Protein AF-A0A151BAK9-F1 (afdb_monomer_lite)

Foldseek 3Di:
DWDKAKWAKPPQDDPVLQVVLQVQLCPDPFWPHKGGFSLRSMIMTTGDCVRDDPVRSQCSSVVSVMHIGRPPVPCLVVLVVLLVLLVVLLVVLVCCVPPNDDVPNLVVLLVSLVCLCCVLLVVLVVVLVVCVVVVHDDPSVVLNVVLVVLSVVSVVCSVVVVPDDHDSSVSSVSSSVVSVVVSVVVVVSVVVSVVVVVVVVPDDFKDKQWDDPAQKEKEWEDAPPAPQSVVQVVLLVVLCVVNVNVPRYDYHYDYDPFADGWIAINNRTQADFDQDPPGHFTWGDDPPDTGSYHDSVSSNVSVRVNIDIDMDGD

Structure (mmCIF, N/CA/C/O backbone):
data_AF-A0A151BAK9-F1
#
_entry.id   AF-A0A151BAK9-F1
#
loop_
_atom_site.group_PDB
_atom_site.id
_atom_site.type_symbol
_atom_site.label_atom_id
_atom_site.label_alt_id
_atom_site.label_comp_id
_atom_site.label_asym_id
_atom_site.label_entity_id
_atom_site.label_seq_id
_atom_site.pdbx_PDB_ins_code
_atom_site.Cartn_x
_atom_site.Cartn_y
_atom_site.Cartn_z
_atom_site.occupancy
_atom_site.B_iso_or_equiv
_atom_site.auth_seq_id
_atom_site.auth_comp_id
_atom_site.auth_asym_id
_atom_site.auth_atom_id
_atom_site.pdbx_PDB_model_num
ATOM 1 N N . MET A 1 1 ? -22.749 -19.703 -3.436 1.00 56.66 1 MET A N 1
ATOM 2 C CA . MET A 1 1 ? -21.270 -19.552 -3.463 1.00 56.66 1 MET A CA 1
ATOM 3 C C . MET A 1 1 ? -20.990 -18.064 -3.509 1.00 56.66 1 MET A C 1
ATOM 5 O O . MET A 1 1 ? -21.278 -17.455 -4.529 1.00 56.66 1 MET A O 1
ATOM 9 N N . GLY A 1 2 ? -20.511 -17.470 -2.414 1.00 77.62 2 GLY A N 1
ATOM 10 C CA . GLY A 1 2 ? -20.230 -16.033 -2.383 1.00 77.62 2 GLY A CA 1
ATOM 11 C C . GLY A 1 2 ? -19.017 -15.682 -3.247 1.00 77.62 2 GLY A C 1
ATOM 12 O O . GLY A 1 2 ? -17.979 -16.339 -3.145 1.00 77.62 2 GLY A O 1
ATOM 13 N N . LYS A 1 3 ? -19.138 -14.657 -4.094 1.00 78.75 3 LYS A N 1
ATOM 14 C CA . LYS A 1 3 ? -18.007 -14.021 -4.778 1.00 78.75 3 LYS A CA 1
ATOM 15 C C . LYS A 1 3 ? -17.503 -12.847 -3.949 1.00 78.75 3 LYS A C 1
ATOM 17 O O . LYS A 1 3 ? -18.232 -12.248 -3.166 1.00 78.75 3 LYS A O 1
ATOM 22 N N . ARG A 1 4 ? -16.221 -12.540 -4.116 1.00 84.12 4 ARG A N 1
ATOM 23 C CA . ARG A 1 4 ? -15.537 -11.451 -3.424 1.00 84.12 4 ARG A CA 1
ATOM 24 C C . ARG A 1 4 ? -15.195 -10.365 -4.429 1.00 84.12 4 ARG A C 1
ATOM 26 O O . ARG A 1 4 ? -14.525 -10.643 -5.421 1.00 84.12 4 ARG A O 1
ATOM 33 N N . TRP A 1 5 ? -15.621 -9.145 -4.147 1.00 84.12 5 TRP A N 1
ATOM 34 C CA . TRP A 1 5 ? -15.261 -7.954 -4.900 1.00 84.12 5 TRP A CA 1
ATOM 35 C C . TRP A 1 5 ? -14.447 -7.029 -4.004 1.00 84.12 5 TRP A C 1
ATOM 37 O O . TRP A 1 5 ? -14.811 -6.783 -2.857 1.00 84.12 5 TRP A O 1
ATOM 47 N N . SER A 1 6 ? -13.305 -6.569 -4.506 1.00 83.44 6 SER A N 1
ATOM 48 C CA . SER A 1 6 ? -12.455 -5.610 -3.806 1.00 83.44 6 SER A CA 1
ATOM 49 C C . SER A 1 6 ? -12.233 -4.403 -4.690 1.00 83.44 6 SER A C 1
ATOM 51 O O . SER A 1 6 ? -11.912 -4.578 -5.865 1.00 83.44 6 SER A O 1
ATOM 53 N N . PHE A 1 7 ? -12.336 -3.220 -4.110 1.00 84.62 7 PHE A N 1
ATOM 54 C CA . PHE A 1 7 ? -12.279 -1.958 -4.831 1.00 84.62 7 PHE A CA 1
ATOM 55 C C . PHE A 1 7 ? -11.588 -0.892 -3.986 1.00 84.62 7 PHE A C 1
ATOM 57 O O . PHE A 1 7 ? -11.526 -1.004 -2.762 1.00 84.62 7 PHE A O 1
ATOM 64 N N . GLU A 1 8 ? -11.045 0.122 -4.642 1.00 84.19 8 GLU A N 1
ATOM 65 C CA . GLU A 1 8 ? -10.533 1.329 -4.004 1.00 84.19 8 GLU A CA 1
ATOM 66 C C . GLU A 1 8 ? -11.594 2.428 -4.069 1.00 84.19 8 GLU A C 1
ATOM 68 O O . GLU A 1 8 ? -12.484 2.408 -4.920 1.00 84.19 8 GLU A O 1
ATOM 73 N N . ILE A 1 9 ? -11.545 3.359 -3.122 1.00 84.69 9 ILE A N 1
ATOM 74 C CA . ILE A 1 9 ? -12.546 4.413 -2.967 1.00 84.69 9 ILE A CA 1
ATOM 75 C C . ILE A 1 9 ? -11.825 5.756 -2.847 1.00 84.69 9 ILE A C 1
ATOM 77 O O . ILE A 1 9 ? -11.056 5.985 -1.910 1.00 84.69 9 ILE A O 1
ATOM 81 N N . GLU A 1 10 ? -12.114 6.666 -3.769 1.00 80.50 10 GLU A N 1
ATOM 82 C CA . GLU A 1 10 ? -11.685 8.061 -3.715 1.00 80.50 10 GLU A CA 1
ATOM 83 C C . GLU A 1 10 ? -12.752 8.942 -3.043 1.00 80.50 10 GLU A C 1
ATOM 85 O O . GLU A 1 10 ? -13.954 8.687 -3.137 1.00 80.50 10 GLU A O 1
ATOM 90 N N . GLY A 1 11 ? -12.307 10.005 -2.362 1.00 72.94 11 GLY A N 1
ATOM 91 C CA . GLY A 1 11 ? -13.189 10.971 -1.687 1.00 72.94 11 GLY A CA 1
ATOM 92 C C . GLY A 1 11 ? -13.533 10.641 -0.228 1.00 72.94 11 GLY A C 1
ATOM 93 O O . GLY A 1 11 ? -14.310 11.358 0.397 1.00 72.94 11 GLY A O 1
ATOM 94 N N . MET A 1 12 ? -12.958 9.586 0.360 1.00 78.88 12 MET A N 1
ATOM 95 C CA . MET A 1 12 ? -13.066 9.360 1.807 1.00 78.88 12 MET A CA 1
ATOM 96 C C . MET A 1 12 ? -12.117 10.281 2.584 1.00 78.88 12 MET A C 1
ATOM 98 O O . MET A 1 12 ? -10.900 10.214 2.412 1.00 78.88 12 MET A O 1
ATOM 102 N N . HIS A 1 13 ? -12.675 11.084 3.495 1.00 71.69 13 HIS A N 1
ATOM 103 C CA . HIS A 1 13 ? -11.926 12.038 4.328 1.00 71.69 13 HIS A CA 1
ATOM 104 C C . HIS A 1 13 ? -11.953 11.722 5.832 1.00 71.69 13 HIS A C 1
ATOM 106 O O . HIS A 1 13 ? -11.228 12.348 6.598 1.00 71.69 13 HIS A O 1
ATOM 112 N N . CYS A 1 14 ? -12.766 10.756 6.271 1.00 71.12 14 CYS A N 1
ATOM 113 C CA . CYS A 1 14 ? -12.943 10.431 7.687 1.00 71.12 14 CYS A CA 1
ATOM 114 C C . CYS A 1 14 ? -13.282 8.938 7.891 1.00 71.12 14 CYS A C 1
ATOM 116 O O . CYS A 1 14 ? -13.976 8.363 7.045 1.00 71.12 14 CYS A O 1
ATOM 118 N N . PRO A 1 15 ? -12.885 8.306 9.018 1.00 70.06 15 PRO A N 1
ATOM 119 C CA . PRO A 1 15 ? -13.335 6.960 9.397 1.00 70.06 15 PRO A CA 1
ATOM 120 C C . PRO A 1 15 ? -14.863 6.784 9.398 1.00 70.06 15 PRO A C 1
ATOM 122 O O . PRO A 1 15 ? -15.368 5.724 9.030 1.00 70.06 15 PRO A O 1
ATOM 125 N N . SER A 1 16 ? -15.613 7.839 9.729 1.00 74.50 16 SER A N 1
ATOM 126 C CA . SER A 1 16 ? -17.081 7.838 9.688 1.00 74.50 16 SER A CA 1
ATOM 127 C C . SER A 1 16 ? -17.635 7.630 8.273 1.00 74.50 16 SER A C 1
ATOM 129 O O . SER A 1 16 ? -18.684 7.007 8.113 1.00 74.50 16 SER A O 1
ATOM 131 N N . CYS A 1 17 ? -16.920 8.087 7.236 1.00 78.69 17 CYS A N 1
ATOM 132 C CA . CYS A 1 17 ? -17.285 7.841 5.839 1.00 78.69 17 CYS A CA 1
ATOM 133 C C . CYS A 1 17 ? -17.203 6.347 5.505 1.00 78.69 17 CYS A C 1
ATOM 135 O O . CYS A 1 17 ? -18.133 5.799 4.922 1.00 78.69 17 CYS A O 1
ATOM 137 N N . ALA A 1 18 ? -16.133 5.669 5.938 1.00 81.12 18 ALA A N 1
ATOM 138 C CA . ALA A 1 18 ? -15.959 4.235 5.707 1.00 81.12 18 ALA A CA 1
ATOM 139 C C . ALA A 1 18 ? -17.062 3.408 6.388 1.00 81.12 18 ALA A C 1
ATOM 141 O O . ALA A 1 18 ? -17.658 2.540 5.753 1.00 81.12 18 ALA A O 1
ATOM 142 N N . LEU A 1 19 ? -17.409 3.737 7.638 1.00 82.31 19 LEU A N 1
ATOM 143 C CA . LEU A 1 19 ? -18.511 3.086 8.357 1.00 82.31 19 LEU A CA 1
ATOM 144 C C . LEU A 1 19 ? -19.866 3.287 7.665 1.00 82.31 19 LEU A C 1
ATOM 146 O O . LEU A 1 19 ? -20.687 2.370 7.643 1.00 82.31 19 LEU A O 1
ATOM 150 N N . ASN A 1 20 ? -20.111 4.470 7.096 1.00 83.69 20 ASN A N 1
ATOM 151 C CA . ASN A 1 20 ? -21.347 4.751 6.369 1.00 83.69 20 ASN A CA 1
ATOM 152 C C . ASN A 1 20 ? -21.464 3.904 5.089 1.00 83.69 20 ASN A C 1
ATOM 154 O O . ASN A 1 20 ? -22.515 3.313 4.824 1.00 83.69 20 ASN A O 1
ATOM 158 N N . ILE A 1 21 ? -20.370 3.790 4.331 1.00 87.69 21 ILE A N 1
ATOM 159 C CA . ILE A 1 21 ? -20.311 2.953 3.126 1.00 87.69 21 ILE A CA 1
ATOM 160 C C . ILE A 1 21 ? -20.476 1.471 3.500 1.00 87.69 21 ILE A C 1
ATOM 162 O O . ILE A 1 21 ? -21.287 0.775 2.892 1.00 87.69 21 ILE A O 1
ATOM 166 N N . GLU A 1 22 ? -19.784 0.990 4.539 1.00 90.12 22 GLU A N 1
ATOM 167 C CA . GLU A 1 22 ? -19.889 -0.399 5.014 1.00 90.12 22 GLU A CA 1
ATOM 168 C C . GLU A 1 22 ? -21.316 -0.759 5.447 1.00 90.12 22 GLU A C 1
ATOM 170 O O . GLU A 1 22 ? -21.838 -1.807 5.057 1.00 90.12 22 GLU A O 1
ATOM 175 N N . ARG A 1 23 ? -21.980 0.119 6.213 1.00 86.00 23 ARG A N 1
ATOM 176 C CA . ARG A 1 23 ? -23.376 -0.078 6.635 1.00 86.00 23 ARG A CA 1
ATOM 177 C C . ARG A 1 23 ? -24.334 -0.094 5.452 1.00 86.00 23 ARG A C 1
ATOM 179 O O . ARG A 1 23 ? -25.257 -0.901 5.447 1.00 86.00 23 ARG A O 1
ATOM 186 N N . SER A 1 24 ? -24.131 0.784 4.475 1.00 87.62 24 SER A N 1
ATOM 187 C CA . SER A 1 24 ? -24.997 0.866 3.294 1.00 87.62 24 SER A CA 1
ATOM 188 C C . SER A 1 24 ? -24.854 -0.373 2.410 1.00 87.62 24 SER A C 1
ATOM 190 O O . SER A 1 24 ? -25.857 -0.951 2.006 1.00 87.62 24 SER A O 1
ATOM 192 N N . LEU A 1 25 ? -23.624 -0.853 2.202 1.00 90.25 25 LEU A N 1
ATOM 193 C CA . LEU A 1 25 ? -23.360 -2.093 1.470 1.00 90.25 25 LEU A CA 1
ATOM 194 C C . LEU A 1 25 ? -23.890 -3.328 2.206 1.00 90.25 25 LEU A C 1
ATOM 196 O O . LEU A 1 25 ? -24.452 -4.214 1.577 1.00 90.25 25 LEU A O 1
ATOM 200 N N . SER A 1 26 ? -23.764 -3.383 3.534 1.00 90.19 26 SER A N 1
ATOM 201 C CA . SER A 1 26 ? -24.244 -4.527 4.328 1.00 90.19 26 SER A CA 1
ATOM 202 C C . SER A 1 26 ? -25.770 -4.661 4.354 1.00 90.19 26 SER A C 1
ATOM 204 O O . SER A 1 26 ? -26.275 -5.730 4.676 1.00 90.19 26 SER A O 1
ATOM 206 N N . LYS A 1 27 ? -26.506 -3.584 4.050 1.00 88.69 27 LYS A N 1
ATOM 207 C CA . LYS A 1 27 ? -27.974 -3.586 3.958 1.00 88.69 27 LYS A CA 1
ATOM 208 C C . LYS A 1 27 ? -28.494 -4.047 2.597 1.00 88.69 27 LYS A C 1
ATOM 210 O O . LYS A 1 27 ? -29.689 -4.292 2.475 1.00 88.69 27 LYS A O 1
ATOM 215 N N . ALA A 1 28 ? -27.636 -4.119 1.582 1.00 88.62 28 ALA A N 1
ATOM 216 C CA . ALA A 1 28 ? -28.046 -4.535 0.252 1.00 88.62 28 ALA A CA 1
ATOM 217 C C . ALA A 1 28 ? -28.352 -6.038 0.226 1.00 88.62 28 ALA A C 1
ATOM 219 O O . ALA A 1 28 ? -27.560 -6.859 0.699 1.00 88.62 28 ALA A O 1
ATOM 220 N N . GLU A 1 29 ? -29.496 -6.406 -0.347 1.00 87.62 29 GLU A N 1
ATOM 221 C CA . GLU A 1 29 ? -29.869 -7.808 -0.515 1.00 87.62 29 GLU A CA 1
ATOM 222 C C . GLU A 1 29 ? -28.849 -8.534 -1.400 1.00 87.62 29 GLU A C 1
ATOM 224 O O . GLU A 1 29 ? -28.422 -8.035 -2.439 1.00 87.62 29 GLU A O 1
ATOM 229 N N . GLY A 1 30 ? -28.414 -9.715 -0.959 1.00 87.25 30 GLY A N 1
ATOM 230 C CA . GLY A 1 30 ? -27.353 -10.476 -1.620 1.00 87.25 30 GLY A CA 1
ATOM 231 C C . GLY A 1 30 ? -25.941 -10.191 -1.101 1.00 87.25 30 GLY A C 1
ATOM 232 O O . GLY A 1 30 ? -25.024 -10.937 -1.448 1.00 87.25 30 GLY A O 1
ATOM 233 N N . VAL A 1 31 ? -25.734 -9.195 -0.231 1.00 91.12 31 VAL A N 1
ATOM 234 C CA . VAL A 1 31 ? -24.447 -8.989 0.454 1.00 91.12 31 VAL A CA 1
ATOM 235 C C . VAL A 1 31 ? -24.364 -9.868 1.701 1.00 91.12 31 VAL A C 1
ATOM 237 O O . VAL A 1 31 ? -25.147 -9.749 2.634 1.00 91.12 31 VAL A O 1
ATOM 240 N N . LEU A 1 32 ? -23.373 -10.759 1.726 1.00 86.81 32 LEU A N 1
ATOM 241 C CA . LEU A 1 32 ? -23.090 -11.645 2.859 1.00 86.81 32 LEU A CA 1
ATOM 242 C C . LEU A 1 32 ? -22.224 -10.947 3.913 1.00 86.81 32 LEU A C 1
ATOM 244 O O . LEU A 1 32 ? -22.358 -11.200 5.109 1.00 86.81 32 LEU A O 1
ATOM 248 N N . LYS A 1 33 ? -21.277 -10.112 3.468 1.00 85.19 33 LYS A N 1
ATOM 249 C CA . LYS A 1 33 ? -20.363 -9.366 4.339 1.00 85.19 33 LYS A CA 1
ATOM 250 C C . LYS A 1 33 ? -19.765 -8.185 3.584 1.00 85.19 33 LYS A C 1
ATOM 252 O O . LYS A 1 33 ? -19.265 -8.379 2.482 1.00 85.19 33 LYS A O 1
ATOM 257 N N . ALA A 1 34 ? -19.725 -7.003 4.188 1.00 87.50 34 ALA A N 1
ATOM 258 C CA . ALA A 1 34 ? -18.972 -5.863 3.672 1.00 87.50 34 ALA A CA 1
ATOM 259 C C . ALA A 1 34 ? -17.956 -5.388 4.716 1.00 87.50 34 ALA A C 1
ATOM 261 O O . ALA A 1 34 ? -18.213 -5.471 5.916 1.00 87.50 34 ALA A O 1
ATOM 262 N N . ARG A 1 35 ? -16.794 -4.920 4.259 1.00 84.44 35 ARG A N 1
ATOM 263 C CA . ARG A 1 35 ? -15.809 -4.187 5.061 1.00 84.44 35 ARG A CA 1
ATOM 264 C C . ARG A 1 35 ? -15.250 -3.031 4.260 1.00 84.44 35 ARG A C 1
ATOM 266 O O . ARG A 1 35 ? -14.910 -3.211 3.091 1.00 84.44 35 ARG A O 1
ATOM 273 N N . VAL A 1 36 ? -15.103 -1.873 4.892 1.00 84.69 36 VAL A N 1
ATOM 274 C CA . VAL A 1 36 ? -14.464 -0.710 4.269 1.00 84.69 36 VAL A CA 1
ATOM 275 C C . VAL A 1 36 ? -13.390 -0.150 5.192 1.00 84.69 36 VAL A C 1
ATOM 277 O O . VAL A 1 36 ? -13.633 0.182 6.347 1.00 84.69 36 VAL A O 1
ATOM 280 N N . LEU A 1 37 ? -12.177 -0.035 4.662 1.00 77.56 37 LEU A N 1
ATOM 281 C CA . LEU A 1 37 ? -10.991 0.436 5.361 1.00 77.56 37 LEU A CA 1
ATOM 282 C C . LEU A 1 37 ? -10.667 1.858 4.906 1.00 77.56 37 LEU A C 1
ATOM 284 O O . LEU A 1 37 ? -10.220 2.076 3.778 1.00 77.56 37 LEU A O 1
ATOM 288 N N . PHE A 1 38 ? -10.852 2.824 5.807 1.00 77.19 38 PHE A N 1
ATOM 289 C CA . PHE A 1 38 ? -10.509 4.227 5.562 1.00 77.19 38 PHE A CA 1
ATOM 290 C C . PHE A 1 38 ? -9.010 4.417 5.278 1.00 77.19 38 PHE A C 1
ATOM 292 O O . PHE A 1 38 ? -8.643 5.048 4.290 1.00 77.19 38 PHE A O 1
ATOM 299 N N . THR A 1 39 ? -8.145 3.829 6.109 1.00 71.12 39 THR A N 1
ATOM 300 C CA . THR A 1 39 ? -6.680 3.979 6.029 1.00 71.12 39 THR A CA 1
ATOM 301 C C . THR A 1 39 ? -6.102 3.434 4.727 1.00 71.12 39 THR A C 1
ATOM 303 O O . THR A 1 39 ? -5.231 4.059 4.132 1.00 71.12 39 THR A O 1
ATOM 306 N N . ALA A 1 40 ? -6.620 2.297 4.260 1.00 68.75 40 ALA A N 1
ATOM 307 C CA . ALA A 1 40 ? -6.213 1.666 3.009 1.00 68.75 40 ALA A CA 1
ATOM 308 C C . ALA A 1 40 ? -7.001 2.172 1.786 1.00 68.75 40 ALA A C 1
ATOM 310 O O . ALA A 1 40 ? -6.778 1.670 0.689 1.00 68.75 40 ALA A O 1
ATOM 311 N N . ARG A 1 41 ? -7.949 3.108 1.974 1.00 80.44 41 ARG A N 1
ATOM 312 C CA . ARG A 1 41 ? -8.899 3.581 0.948 1.00 80.44 41 ARG A CA 1
ATOM 313 C C . ARG A 1 41 ? -9.551 2.443 0.155 1.00 80.44 41 ARG A C 1
ATOM 315 O O . ARG A 1 41 ? -9.734 2.543 -1.055 1.00 80.44 41 ARG A O 1
ATOM 322 N N . ARG A 1 42 ? -9.893 1.342 0.831 1.00 82.12 42 ARG A N 1
ATOM 323 C CA . ARG A 1 42 ? -10.261 0.077 0.180 1.00 82.12 42 ARG A CA 1
ATOM 324 C C . ARG A 1 42 ? -11.528 -0.529 0.767 1.00 82.12 42 ARG A C 1
ATOM 326 O O . ARG A 1 42 ? -11.674 -0.593 1.982 1.00 82.12 42 ARG A O 1
ATOM 333 N N . GLY A 1 43 ? -12.410 -1.023 -0.095 1.00 86.50 43 GLY A N 1
ATOM 334 C CA . GLY A 1 43 ? -13.579 -1.824 0.259 1.00 86.50 43 GLY A CA 1
ATOM 335 C C . GLY A 1 43 ? -13.430 -3.285 -0.170 1.00 86.50 43 GLY A C 1
ATOM 336 O O . GLY A 1 43 ? -12.832 -3.592 -1.205 1.00 86.50 43 GLY A O 1
ATOM 337 N N . GLU A 1 44 ? -13.977 -4.202 0.626 1.00 86.25 44 GLU A N 1
ATOM 338 C CA . GLU A 1 44 ? -14.122 -5.619 0.292 1.00 86.25 44 GLU A CA 1
ATOM 339 C C . GLU A 1 44 ? -15.546 -6.087 0.611 1.00 86.25 44 GLU A C 1
ATOM 341 O O . GLU A 1 44 ? -16.036 -5.935 1.730 1.00 86.25 44 GLU A O 1
ATOM 346 N N . VAL A 1 45 ? -16.214 -6.670 -0.383 1.00 89.38 45 VAL A N 1
ATOM 347 C CA . VAL A 1 45 ? -17.597 -7.145 -0.283 1.00 89.38 45 VAL A CA 1
ATOM 348 C C . VAL A 1 45 ? -17.665 -8.607 -0.711 1.00 89.38 45 VAL A C 1
ATOM 350 O O . VAL A 1 45 ? -17.198 -8.983 -1.787 1.00 89.38 45 VAL A O 1
ATOM 353 N N . LEU A 1 46 ? -18.250 -9.439 0.145 1.00 86.31 46 LEU A N 1
ATOM 354 C CA . LEU A 1 46 ? -18.661 -10.804 -0.148 1.00 86.31 46 LEU A CA 1
ATOM 355 C C . LEU A 1 46 ? -20.153 -10.781 -0.492 1.00 86.31 46 LEU A C 1
ATOM 357 O O . LEU A 1 46 ? -20.964 -10.397 0.349 1.00 86.31 46 LEU A O 1
ATOM 361 N N . TYR A 1 47 ? -20.513 -11.192 -1.702 1.00 90.19 47 TYR A N 1
ATOM 362 C CA . TYR A 1 47 ? -21.884 -11.121 -2.210 1.00 90.19 47 TYR A CA 1
ATOM 363 C C . TYR A 1 47 ? -22.260 -12.381 -2.992 1.00 90.19 47 TYR A C 1
ATOM 365 O O . TYR A 1 47 ? -21.387 -13.117 -3.463 1.00 90.19 47 TYR A O 1
ATOM 373 N N . ASP A 1 48 ? -23.556 -12.649 -3.122 1.00 91.06 48 ASP A N 1
ATOM 374 C CA . ASP A 1 48 ? -24.067 -13.685 -4.012 1.00 91.06 48 ASP A CA 1
ATOM 375 C C . ASP A 1 48 ? -24.330 -13.095 -5.411 1.00 91.06 48 ASP A C 1
ATOM 377 O O . ASP A 1 48 ? -25.255 -12.294 -5.571 1.00 91.06 48 ASP A O 1
ATOM 381 N N . PRO A 1 49 ? -23.560 -13.497 -6.442 1.00 86.19 49 PRO A N 1
ATOM 382 C CA . PRO A 1 49 ? -23.705 -12.971 -7.801 1.00 86.19 49 PRO A CA 1
ATOM 383 C C . PRO A 1 49 ? -25.026 -13.361 -8.479 1.00 86.19 49 PRO A C 1
ATOM 385 O O . PRO A 1 49 ? -25.285 -12.925 -9.594 1.00 86.19 49 PRO A O 1
ATOM 388 N N . ARG A 1 50 ? -25.841 -14.227 -7.860 1.00 87.00 50 ARG A N 1
ATOM 389 C CA . ARG A 1 50 ? -27.186 -14.559 -8.350 1.00 87.00 50 ARG A CA 1
ATOM 390 C C . ARG A 1 50 ? -28.237 -13.533 -7.928 1.00 87.00 50 ARG A C 1
ATOM 392 O O . ARG A 1 50 ? -29.308 -13.515 -8.520 1.00 87.00 50 ARG A O 1
ATOM 399 N N . VAL A 1 51 ? -27.945 -12.740 -6.895 1.00 87.38 51 VAL A N 1
ATOM 400 C CA . VAL A 1 51 ? -28.884 -11.791 -6.278 1.00 87.38 51 VAL A CA 1
ATOM 401 C C . VAL A 1 51 ? -28.481 -10.349 -6.574 1.00 87.38 51 VAL A C 1
ATOM 403 O O . VAL A 1 51 ? -29.343 -9.528 -6.866 1.00 87.38 51 VAL A O 1
ATOM 406 N N . ILE A 1 52 ? -27.181 -10.041 -6.541 1.00 88.00 52 ILE A N 1
ATOM 407 C CA . ILE A 1 52 ? -26.669 -8.689 -6.776 1.00 88.00 52 ILE A CA 1
ATOM 408 C C . ILE A 1 52 ? -25.399 -8.720 -7.626 1.00 88.00 52 ILE A C 1
ATOM 410 O O . ILE A 1 52 ? -24.555 -9.603 -7.463 1.00 88.00 52 ILE A O 1
ATOM 414 N N . ASP A 1 53 ? -25.266 -7.752 -8.532 1.00 87.38 53 ASP A N 1
ATOM 415 C CA . ASP A 1 53 ? -24.098 -7.612 -9.405 1.00 87.38 53 ASP A CA 1
ATOM 416 C C . ASP A 1 53 ? -23.159 -6.487 -8.940 1.00 87.38 53 ASP A C 1
ATOM 418 O O . ASP A 1 53 ? -23.530 -5.601 -8.165 1.00 87.38 53 ASP A O 1
ATOM 422 N N . VAL A 1 54 ? -21.923 -6.515 -9.435 1.00 86.19 54 VAL A N 1
ATOM 423 C CA . VAL A 1 54 ? -20.866 -5.546 -9.133 1.00 86.19 54 VAL A CA 1
ATOM 424 C C . VAL A 1 54 ? -21.286 -4.121 -9.484 1.00 86.19 54 VAL A C 1
ATOM 426 O O . VAL A 1 54 ? -21.009 -3.209 -8.710 1.00 86.19 54 VAL A O 1
ATOM 429 N N . ASP A 1 55 ? -21.989 -3.916 -10.600 1.00 85.12 55 ASP A N 1
ATOM 430 C CA . ASP A 1 55 ? -22.444 -2.581 -11.007 1.00 85.12 55 ASP A CA 1
ATOM 431 C C . ASP A 1 55 ? -23.506 -2.014 -10.053 1.00 85.12 55 ASP A C 1
ATOM 433 O O . ASP A 1 55 ? -23.481 -0.824 -9.738 1.00 85.12 55 ASP A O 1
ATOM 437 N N . ALA A 1 56 ? -24.381 -2.864 -9.507 1.00 86.81 56 ALA A N 1
ATOM 438 C CA . ALA A 1 56 ? -25.342 -2.455 -8.484 1.00 86.81 56 ALA A CA 1
ATOM 439 C C . ALA A 1 56 ? -24.630 -2.073 -7.175 1.00 86.81 56 ALA A C 1
ATOM 441 O O . ALA A 1 56 ? -24.938 -1.044 -6.573 1.00 86.81 56 ALA A O 1
ATOM 442 N N . LEU A 1 57 ? -23.623 -2.854 -6.762 1.00 89.06 57 LEU A N 1
ATOM 443 C CA . LEU A 1 57 ? -22.790 -2.531 -5.598 1.00 89.06 57 LEU A CA 1
ATOM 444 C C . LEU A 1 57 ? -21.995 -1.234 -5.801 1.00 89.06 57 LEU A C 1
ATOM 446 O O . LEU A 1 57 ? -21.890 -0.432 -4.872 1.00 89.06 57 LEU A O 1
ATOM 450 N N . ARG A 1 58 ? -21.471 -0.996 -7.009 1.00 89.00 58 ARG A N 1
ATOM 451 C CA . ARG A 1 58 ? -20.809 0.262 -7.375 1.00 89.00 58 ARG A CA 1
ATOM 452 C C . ARG A 1 58 ? -21.778 1.436 -7.270 1.00 89.00 58 ARG A C 1
ATOM 454 O O . ARG A 1 58 ? -21.442 2.427 -6.626 1.00 89.00 58 ARG A O 1
ATOM 461 N N . GLY A 1 59 ? -22.990 1.287 -7.805 1.00 84.69 59 GLY A N 1
ATOM 462 C CA . GLY A 1 59 ? -24.038 2.305 -7.740 1.00 84.69 59 GLY A CA 1
ATOM 463 C C . GLY A 1 59 ? -24.409 2.710 -6.311 1.00 84.69 59 GLY A C 1
ATOM 464 O O . GLY A 1 59 ? -24.667 3.883 -6.062 1.00 84.69 59 GLY A O 1
ATOM 465 N N . ILE A 1 60 ? -24.361 1.785 -5.346 1.00 88.94 60 ILE A N 1
ATOM 466 C CA . ILE A 1 60 ? -24.584 2.104 -3.924 1.00 88.94 60 ILE A CA 1
ATOM 467 C C . ILE A 1 60 ? -23.482 3.022 -3.382 1.00 88.94 60 ILE A C 1
ATOM 469 O O . ILE A 1 60 ? -23.773 3.983 -2.673 1.00 88.94 60 ILE A O 1
ATOM 473 N N . VAL A 1 61 ? -22.216 2.745 -3.704 1.00 88.62 61 VAL A N 1
ATOM 474 C CA . VAL A 1 61 ? -21.081 3.555 -3.229 1.00 88.62 61 VAL A CA 1
ATOM 475 C C . VAL A 1 61 ? -21.054 4.923 -3.917 1.00 88.62 61 VAL A C 1
ATOM 477 O O . VAL A 1 61 ? -20.834 5.939 -3.257 1.00 88.62 61 VAL A O 1
ATOM 480 N N . GLU A 1 62 ? -21.339 4.963 -5.218 1.00 85.75 62 GLU A N 1
ATOM 481 C CA . GLU A 1 62 ? -21.414 6.204 -5.998 1.00 85.75 62 GLU A CA 1
ATOM 482 C C . GLU A 1 62 ? -22.623 7.064 -5.623 1.00 85.75 62 GLU A C 1
ATOM 484 O O . GLU A 1 62 ? -22.501 8.285 -5.538 1.00 85.75 62 GLU A O 1
ATOM 489 N N . GLY A 1 63 ? -23.757 6.447 -5.282 1.00 79.50 63 GLY A N 1
ATOM 490 C CA . GLY A 1 63 ? -24.938 7.138 -4.758 1.00 79.50 63 GLY A CA 1
ATOM 491 C C . GLY A 1 63 ? -24.701 7.832 -3.412 1.00 79.50 63 GLY A C 1
ATOM 492 O O . GLY A 1 63 ? -25.412 8.774 -3.072 1.00 79.50 63 GLY A O 1
ATOM 493 N N . LEU A 1 64 ? -23.670 7.420 -2.667 1.00 85.31 64 LEU A N 1
ATOM 494 C CA . LEU A 1 64 ? -23.208 8.095 -1.449 1.00 85.31 64 LEU A CA 1
ATOM 495 C C . LEU A 1 64 ? -22.213 9.239 -1.728 1.00 85.31 64 LEU A C 1
ATOM 497 O O . LEU A 1 64 ? -21.748 9.880 -0.787 1.00 85.31 64 LEU A O 1
ATOM 501 N N . GLY A 1 65 ? -21.882 9.501 -2.997 1.00 79.38 65 GLY A N 1
ATOM 502 C CA . GLY A 1 65 ? -20.975 10.571 -3.418 1.00 79.38 65 GLY A CA 1
ATOM 503 C C . GLY A 1 65 ? -19.493 10.186 -3.448 1.00 79.38 65 GLY A C 1
ATOM 504 O O . GLY A 1 65 ? -18.641 11.068 -3.547 1.00 79.38 65 GLY A O 1
ATOM 505 N N . TYR A 1 66 ? -19.166 8.894 -3.368 1.00 83.81 66 TYR A N 1
ATOM 506 C CA . TYR A 1 66 ? -17.787 8.402 -3.434 1.00 83.81 66 TYR A CA 1
ATOM 507 C C . TYR A 1 66 ? -17.474 7.809 -4.800 1.00 83.81 66 TYR A C 1
ATOM 509 O O . TYR A 1 66 ? -18.332 7.208 -5.436 1.00 83.81 66 TYR A O 1
ATOM 517 N N . ARG A 1 67 ? -16.225 7.923 -5.253 1.00 82.69 67 ARG A N 1
ATOM 518 C CA . ARG A 1 67 ? -15.819 7.342 -6.536 1.00 82.69 67 ARG A CA 1
ATOM 519 C C . ARG A 1 67 ? -15.158 5.990 -6.308 1.00 82.69 67 ARG A C 1
ATOM 521 O O . ARG A 1 67 ? -14.173 5.900 -5.578 1.00 82.69 67 ARG A O 1
ATOM 528 N N . VAL A 1 68 ? -15.683 4.950 -6.948 1.00 84.06 68 VAL A N 1
ATOM 529 C CA . VAL A 1 68 ? -15.098 3.608 -6.902 1.00 84.06 68 VAL A CA 1
ATOM 530 C C . VAL A 1 68 ? -14.043 3.482 -7.992 1.00 84.06 68 VAL A C 1
ATOM 532 O O . VAL A 1 68 ? -14.341 3.579 -9.179 1.00 84.06 68 VAL A O 1
ATOM 535 N N . VAL A 1 69 ? -12.804 3.235 -7.586 1.00 79.38 69 VAL A N 1
ATOM 536 C CA . VAL A 1 69 ? -11.704 2.902 -8.489 1.00 79.38 69 VAL 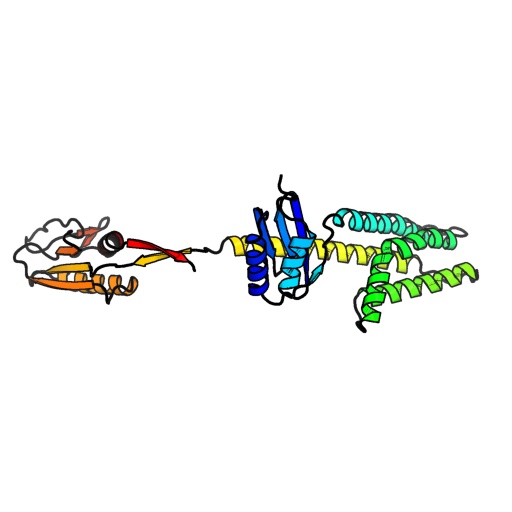A CA 1
ATOM 537 C C . VAL A 1 69 ? -11.511 1.394 -8.415 1.00 79.38 69 VAL A C 1
ATOM 539 O O . VAL A 1 69 ? -11.271 0.830 -7.347 1.00 79.38 69 VAL A O 1
ATOM 542 N N . GLU A 1 70 ? -11.668 0.689 -9.533 1.00 63.38 70 GLU A N 1
ATOM 543 C CA . GLU A 1 70 ? -11.504 -0.763 -9.533 1.00 63.38 70 GLU A CA 1
ATOM 544 C C . GLU A 1 70 ? -10.036 -1.152 -9.334 1.00 63.38 70 GLU A C 1
ATOM 546 O O . GLU A 1 70 ? -9.249 -1.260 -10.274 1.00 63.38 70 GLU A O 1
ATOM 551 N N . GLY A 1 71 ? -9.676 -1.399 -8.073 1.00 52.84 71 GLY A N 1
ATOM 552 C CA . GLY A 1 71 ? -8.397 -1.965 -7.669 1.00 52.84 71 GLY A CA 1
ATOM 553 C C . GLY A 1 71 ? -8.284 -3.413 -8.142 1.00 52.84 71 GLY A C 1
ATOM 554 O O . GLY A 1 71 ? -8.689 -4.356 -7.452 1.00 52.84 71 GLY A O 1
ATOM 555 N N . ARG A 1 72 ? -7.728 -3.599 -9.340 1.00 45.62 72 ARG A N 1
ATOM 556 C CA . ARG A 1 72 ? -7.455 -4.889 -9.978 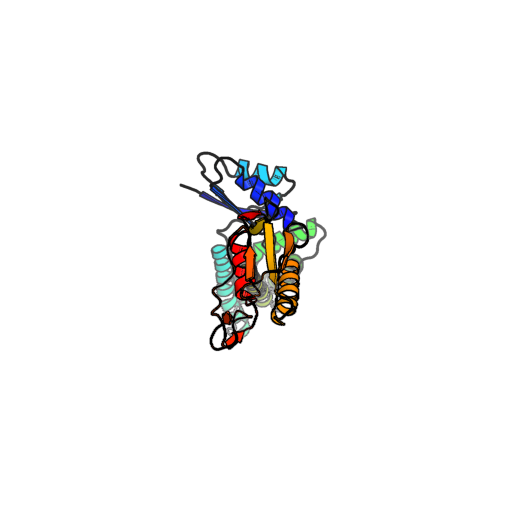1.00 45.62 72 ARG A CA 1
ATOM 557 C C . ARG A 1 72 ? -6.483 -5.712 -9.109 1.00 45.62 72 ARG A C 1
ATOM 559 O O . ARG A 1 72 ? -5.273 -5.695 -9.296 1.00 45.62 72 ARG A O 1
ATOM 566 N N . ARG A 1 73 ? -7.009 -6.501 -8.160 1.00 44.56 73 ARG A N 1
ATOM 567 C CA . ARG A 1 73 ? -6.256 -7.349 -7.195 1.00 44.56 73 ARG A CA 1
ATOM 568 C C . ARG A 1 73 ? -5.450 -8.510 -7.825 1.00 44.56 73 ARG A C 1
ATOM 570 O O . ARG A 1 73 ? -5.064 -9.434 -7.123 1.00 44.56 73 ARG A O 1
ATOM 577 N N . ARG A 1 74 ? -5.166 -8.488 -9.131 1.00 43.62 74 ARG A N 1
ATOM 578 C CA . ARG A 1 74 ? -4.279 -9.451 -9.818 1.00 43.62 74 ARG A CA 1
ATOM 579 C C . ARG A 1 74 ? -2.929 -8.854 -10.255 1.00 43.62 74 ARG A C 1
ATOM 581 O O . ARG A 1 74 ? -2.148 -9.550 -10.888 1.00 43.62 74 ARG A O 1
ATOM 588 N N . GLU A 1 75 ? -2.622 -7.599 -9.920 1.00 50.38 75 GLU A N 1
ATOM 589 C CA . GLU A 1 75 ? -1.440 -6.900 -10.463 1.00 50.38 75 GLU A CA 1
ATOM 590 C C . GLU A 1 75 ? -0.115 -7.075 -9.704 1.00 50.38 75 GLU A C 1
ATOM 592 O O . GLU A 1 75 ? 0.925 -6.716 -10.252 1.00 50.38 75 GLU A O 1
ATOM 597 N N . GLY A 1 76 ? -0.098 -7.665 -8.503 1.00 52.22 76 GLY A N 1
ATOM 598 C CA . GLY A 1 76 ? 1.153 -7.853 -7.748 1.00 52.22 76 GLY A CA 1
ATOM 599 C C . GLY A 1 76 ? 2.173 -8.740 -8.478 1.00 52.22 76 GLY A C 1
ATOM 600 O O . GLY A 1 76 ? 3.353 -8.408 -8.553 1.00 52.22 76 GLY A O 1
ATOM 601 N N . GLU A 1 77 ? 1.713 -9.830 -9.102 1.00 59.91 77 GLU A N 1
ATOM 602 C CA . GLU A 1 77 ? 2.575 -10.702 -9.915 1.00 59.91 77 GLU A CA 1
ATOM 603 C C . GLU A 1 77 ? 2.993 -10.036 -11.230 1.00 59.91 77 GLU A C 1
ATOM 605 O O . GLU A 1 77 ? 4.113 -10.231 -11.694 1.00 59.91 77 GLU A O 1
ATOM 610 N N . GLY A 1 78 ? 2.113 -9.224 -11.826 1.00 70.56 78 GLY A N 1
ATOM 611 C CA . GLY A 1 78 ? 2.395 -8.498 -13.064 1.00 70.56 78 GLY A CA 1
ATOM 612 C C . GLY A 1 78 ? 3.500 -7.462 -12.875 1.00 70.56 78 GLY A C 1
ATOM 613 O O . GLY A 1 78 ? 4.502 -7.506 -13.586 1.00 70.56 78 GLY A O 1
ATOM 614 N N . LYS A 1 79 ? 3.359 -6.580 -11.877 1.00 76.06 79 LYS A N 1
ATOM 615 C CA . LYS A 1 79 ? 4.354 -5.541 -11.567 1.00 76.06 79 LYS A CA 1
ATOM 616 C C . LYS A 1 79 ? 5.696 -6.142 -11.142 1.00 76.06 79 LYS A C 1
ATOM 618 O O . LYS A 1 79 ? 6.740 -5.671 -11.582 1.00 76.06 79 LYS A O 1
ATOM 623 N N . PHE A 1 80 ? 5.680 -7.235 -10.373 1.00 84.69 80 PHE A N 1
ATOM 624 C CA . PHE A 1 80 ? 6.905 -7.953 -10.015 1.00 84.69 80 PHE A CA 1
ATOM 625 C C . PHE A 1 80 ? 7.582 -8.602 -11.234 1.00 84.69 80 PHE A C 1
ATOM 627 O O . PHE A 1 80 ? 8.799 -8.528 -11.365 1.00 84.69 80 PHE A O 1
ATOM 634 N N . ARG A 1 81 ? 6.817 -9.178 -12.174 1.00 87.00 81 ARG A N 1
ATOM 635 C CA . ARG A 1 81 ? 7.351 -9.708 -13.444 1.00 87.00 81 ARG A CA 1
ATOM 636 C C . ARG A 1 81 ? 7.935 -8.618 -14.339 1.00 87.00 81 ARG A C 1
ATOM 638 O O . ARG A 1 81 ? 8.983 -8.837 -14.935 1.00 87.00 81 ARG A O 1
ATOM 645 N N . LEU A 1 82 ? 7.283 -7.458 -14.416 1.00 86.44 82 LEU A N 1
ATOM 646 C CA . LEU A 1 82 ? 7.791 -6.271 -15.113 1.00 86.44 82 LEU A CA 1
ATOM 647 C C . LEU A 1 82 ? 9.114 -5.790 -14.502 1.00 86.44 82 LEU A C 1
ATOM 649 O O . LEU A 1 82 ? 10.058 -5.514 -15.238 1.00 86.44 82 LEU A O 1
ATOM 653 N N . PHE A 1 83 ? 9.217 -5.772 -13.171 1.00 91.38 83 PHE A N 1
ATOM 654 C CA . PHE A 1 83 ? 10.474 -5.490 -12.481 1.00 91.38 83 PHE A CA 1
ATOM 655 C C . PHE A 1 83 ? 11.552 -6.542 -12.777 1.00 91.38 83 PHE A C 1
ATOM 657 O O . PHE A 1 83 ? 12.671 -6.172 -13.116 1.00 91.38 83 PHE A O 1
ATOM 664 N N . LEU A 1 84 ? 11.229 -7.839 -12.708 1.00 92.50 84 LEU A N 1
ATOM 665 C CA . LEU A 1 84 ? 12.174 -8.913 -13.042 1.00 92.50 84 LEU A CA 1
ATOM 666 C C . LEU A 1 84 ? 12.674 -8.805 -14.484 1.00 92.50 84 LEU A C 1
ATOM 668 O O . LEU A 1 84 ? 13.856 -9.022 -14.728 1.00 92.50 84 LEU A O 1
ATOM 672 N N . LEU A 1 85 ? 11.792 -8.453 -15.422 1.00 92.81 85 LEU A N 1
ATOM 673 C CA . LEU A 1 85 ? 12.162 -8.187 -16.807 1.00 92.81 85 LEU A CA 1
ATOM 674 C C . LEU A 1 85 ? 13.141 -7.006 -16.891 1.00 92.81 85 LEU A C 1
ATOM 676 O O . LEU A 1 85 ? 14.187 -7.135 -17.521 1.00 92.81 85 LEU A O 1
ATOM 680 N N . GLY A 1 86 ? 12.839 -5.888 -16.222 1.00 93.00 86 GLY A N 1
ATOM 681 C CA . GLY A 1 86 ? 13.734 -4.729 -16.150 1.00 93.00 86 GLY A CA 1
ATOM 682 C C . GLY A 1 86 ? 15.105 -5.086 -15.574 1.00 93.00 86 GLY A C 1
ATOM 683 O O . GLY A 1 86 ? 16.130 -4.786 -16.178 1.00 93.00 86 GLY A O 1
ATOM 684 N N . LEU A 1 87 ? 15.128 -5.824 -14.463 1.00 95.12 87 LEU A N 1
ATOM 685 C CA . LEU A 1 87 ? 16.349 -6.287 -13.811 1.00 95.12 87 LEU A CA 1
ATOM 686 C C . LEU A 1 87 ? 17.175 -7.193 -14.732 1.00 95.12 87 LEU A C 1
ATOM 688 O O . LEU A 1 87 ? 18.364 -6.941 -14.926 1.00 95.12 87 LEU A O 1
ATOM 692 N N . LEU A 1 88 ? 16.539 -8.196 -15.342 1.00 96.12 88 LEU A N 1
ATOM 693 C CA . LEU A 1 88 ? 17.193 -9.159 -16.227 1.00 96.12 88 LEU A CA 1
ATOM 694 C C . LEU A 1 88 ? 17.806 -8.490 -17.461 1.00 96.12 88 LEU A C 1
ATOM 696 O O . LEU A 1 88 ? 18.885 -8.891 -17.880 1.00 96.12 88 LEU A O 1
ATOM 700 N N . LEU A 1 89 ? 17.143 -7.481 -18.036 1.00 94.12 89 LEU A N 1
ATOM 701 C CA . LEU A 1 89 ? 17.662 -6.751 -19.197 1.00 94.12 89 LEU A CA 1
ATOM 702 C C . LEU A 1 89 ? 18.670 -5.660 -18.802 1.00 94.12 89 LEU A C 1
ATOM 704 O O . LEU A 1 89 ? 19.574 -5.368 -19.580 1.00 94.12 89 LEU A O 1
ATOM 708 N N . SER A 1 90 ? 18.563 -5.075 -17.604 1.00 94.06 90 SER A N 1
ATOM 709 C CA . SER A 1 90 ? 19.502 -4.051 -17.122 1.00 94.06 90 SER A CA 1
ATOM 710 C C . SER A 1 90 ? 20.886 -4.618 -16.792 1.00 94.06 90 SER A C 1
ATOM 712 O O . SER A 1 90 ? 21.892 -3.942 -17.001 1.00 94.06 90 SER A O 1
ATOM 714 N N . LEU A 1 91 ? 20.953 -5.869 -16.322 1.00 94.06 91 LEU A N 1
ATOM 715 C CA . LEU A 1 91 ? 22.198 -6.489 -15.871 1.00 94.06 91 LEU A CA 1
ATOM 716 C C . LEU A 1 91 ? 23.216 -6.663 -17.023 1.00 94.06 91 LEU A C 1
ATOM 718 O O . LEU A 1 91 ? 24.359 -6.235 -16.856 1.00 94.06 91 LEU A O 1
ATOM 722 N N . PRO A 1 92 ? 22.839 -7.180 -18.213 1.00 92.75 92 PRO A N 1
ATOM 723 C CA . PRO A 1 92 ? 23.728 -7.200 -19.371 1.00 92.75 92 PRO A CA 1
ATOM 724 C C . PRO A 1 92 ? 24.121 -5.807 -19.873 1.00 92.75 92 PRO A C 1
ATOM 726 O O . PRO A 1 92 ? 25.251 -5.646 -20.310 1.00 92.75 92 PRO A O 1
ATOM 729 N N . ILE A 1 93 ? 23.240 -4.797 -19.803 1.00 93.12 93 ILE A N 1
ATOM 730 C CA . ILE A 1 93 ? 23.573 -3.423 -20.236 1.00 93.12 93 ILE A CA 1
ATOM 731 C C . ILE A 1 93 ? 24.708 -2.857 -19.377 1.00 93.12 93 ILE A C 1
ATOM 733 O O . ILE A 1 93 ? 25.679 -2.326 -19.911 1.00 93.12 93 ILE A O 1
ATOM 737 N N . VAL A 1 94 ? 24.609 -3.003 -18.051 1.00 93.12 94 VAL A N 1
ATOM 738 C CA . VAL A 1 94 ? 25.667 -2.578 -17.122 1.00 93.12 94 VAL A CA 1
ATOM 739 C C . VAL A 1 94 ? 26.955 -3.357 -17.390 1.00 93.12 94 VAL A C 1
ATOM 741 O O . VAL A 1 94 ? 28.031 -2.770 -17.431 1.00 93.12 94 VAL A O 1
ATOM 744 N N . LEU A 1 95 ? 26.857 -4.668 -17.620 1.00 91.69 95 LEU A N 1
ATOM 745 C CA . LEU A 1 95 ? 28.029 -5.491 -17.900 1.00 91.69 95 LEU A CA 1
ATOM 746 C C . LEU A 1 95 ? 28.728 -5.087 -19.208 1.00 91.69 95 LEU A C 1
ATOM 748 O O . LEU A 1 95 ? 29.948 -4.967 -19.218 1.00 91.69 95 LEU A O 1
ATOM 752 N N . LEU A 1 96 ? 27.974 -4.838 -20.282 1.00 90.31 96 LEU A N 1
ATOM 753 C CA . LEU A 1 96 ? 28.519 -4.342 -21.548 1.00 90.31 96 LEU A CA 1
ATOM 754 C C . LEU A 1 96 ? 29.222 -2.997 -21.333 1.00 90.31 96 LEU A C 1
ATOM 756 O O . LEU A 1 96 ? 30.391 -2.869 -21.651 1.00 90.31 96 LEU A O 1
ATOM 760 N N . LYS A 1 97 ? 28.564 -2.039 -20.669 1.00 89.44 97 LYS A N 1
ATOM 761 C CA . LYS A 1 97 ? 29.115 -0.693 -20.458 1.00 89.44 97 LYS A CA 1
ATOM 762 C C . LYS A 1 97 ? 30.418 -0.658 -19.650 1.00 89.44 97 LYS A C 1
ATOM 764 O O . LYS A 1 97 ? 31.250 0.213 -19.884 1.00 89.44 97 LYS A O 1
ATOM 769 N N . PHE A 1 98 ? 30.563 -1.535 -18.655 1.00 88.25 98 PHE A N 1
ATOM 770 C CA . PHE A 1 98 ? 31.677 -1.470 -17.700 1.00 88.25 98 PHE A CA 1
ATOM 771 C C . PHE A 1 98 ? 32.733 -2.567 -17.870 1.00 88.25 98 PHE A C 1
ATOM 773 O O . PHE A 1 98 ? 33.847 -2.385 -17.382 1.00 88.25 98 PHE A O 1
ATOM 780 N N . ALA A 1 99 ? 32.410 -3.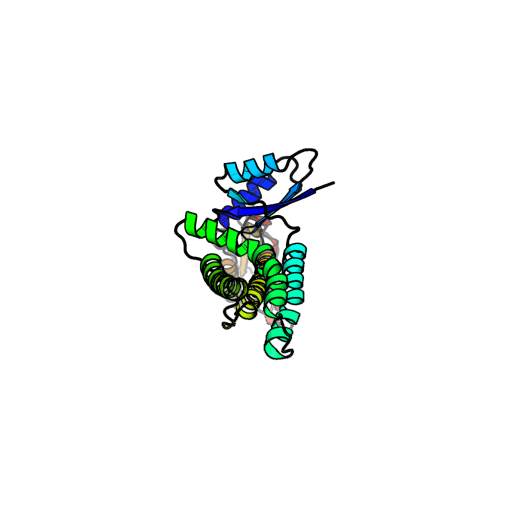704 -18.495 1.00 86.38 99 ALA A N 1
ATOM 781 C CA . ALA A 1 99 ? 33.283 -4.882 -18.493 1.00 86.38 99 ALA A CA 1
ATOM 782 C C . ALA A 1 99 ? 33.600 -5.469 -19.877 1.00 86.38 99 ALA A C 1
ATOM 784 O O . ALA A 1 99 ? 34.582 -6.204 -19.983 1.00 86.38 99 ALA A O 1
ATOM 785 N N . LEU A 1 100 ? 32.809 -5.193 -20.921 1.00 81.94 100 LEU A N 1
ATOM 786 C CA . LEU A 1 100 ? 33.043 -5.735 -22.264 1.00 81.94 100 LEU A CA 1
ATOM 787 C C . LEU A 1 100 ? 33.084 -4.618 -23.303 1.00 81.94 100 LEU A C 1
ATOM 789 O O . LEU A 1 100 ? 32.036 -4.133 -23.692 1.00 81.94 100 LEU A O 1
ATOM 793 N N . ASP A 1 101 ? 34.273 -4.305 -23.809 1.00 77.69 101 ASP A N 1
ATOM 794 C CA . ASP A 1 101 ? 34.464 -3.327 -24.886 1.00 77.69 101 ASP A CA 1
ATOM 795 C C . ASP A 1 101 ? 34.287 -4.021 -26.250 1.00 77.69 101 ASP A C 1
ATOM 797 O O . ASP A 1 101 ? 35.219 -4.623 -26.799 1.00 77.69 101 ASP A O 1
ATOM 801 N N . LEU A 1 102 ? 33.043 -4.061 -26.746 1.00 81.12 102 LEU A N 1
ATOM 802 C CA . LEU A 1 102 ? 32.681 -4.774 -27.977 1.00 81.12 102 LEU A CA 1
ATOM 803 C C . LEU A 1 102 ? 32.370 -3.801 -29.123 1.00 81.12 102 LEU A C 1
ATOM 805 O O . LEU A 1 102 ? 31.591 -2.861 -28.956 1.00 81.12 102 LEU A O 1
ATOM 809 N N . PRO A 1 103 ? 32.854 -4.065 -30.353 1.00 78.94 103 PRO A N 1
ATOM 810 C CA . PRO A 1 103 ? 32.490 -3.248 -31.502 1.00 78.94 103 PRO A CA 1
ATOM 811 C C . PRO A 1 103 ? 30.981 -3.355 -31.773 1.00 78.94 103 PRO A C 1
ATOM 813 O O . PRO A 1 103 ? 30.456 -4.430 -32.062 1.00 78.94 103 PRO A O 1
ATOM 816 N N . GLY A 1 104 ? 30.276 -2.225 -31.692 1.00 81.44 104 GLY A N 1
ATOM 817 C CA . GLY A 1 104 ? 28.823 -2.160 -31.891 1.00 81.44 104 GLY A CA 1
ATOM 818 C C . GLY A 1 104 ? 27.984 -2.391 -30.630 1.00 81.44 104 GLY A C 1
ATOM 819 O O . GLY A 1 104 ? 26.764 -2.539 -30.745 1.00 81.44 104 GLY A O 1
ATOM 820 N N . GLU A 1 105 ? 28.597 -2.374 -29.443 1.00 85.50 105 GLU A N 1
ATOM 821 C CA . GLU A 1 105 ? 27.903 -2.473 -28.153 1.00 85.50 105 GLU A CA 1
ATOM 822 C C . GLU A 1 105 ? 26.748 -1.472 -28.002 1.00 85.50 105 GLU A C 1
ATOM 824 O O . GLU A 1 105 ? 25.706 -1.820 -27.454 1.00 85.50 105 GLU A O 1
ATOM 829 N N . GLU A 1 106 ? 26.862 -0.271 -28.576 1.00 87.38 106 GLU A N 1
ATOM 830 C CA . GLU A 1 106 ? 25.826 0.766 -28.514 1.00 87.38 106 GLU A CA 1
ATOM 831 C C . GLU A 1 106 ? 24.494 0.317 -29.130 1.00 87.38 106 GLU A C 1
ATOM 833 O O . GLU A 1 106 ? 23.422 0.622 -28.606 1.00 87.38 106 GLU A O 1
ATOM 838 N N . ARG A 1 107 ? 24.545 -0.447 -30.231 1.00 89.12 107 ARG A N 1
ATOM 839 C CA . ARG A 1 107 ? 23.343 -0.969 -30.902 1.00 89.12 107 ARG A CA 1
ATOM 840 C C . ARG A 1 107 ? 22.699 -2.082 -30.085 1.00 89.12 107 ARG A C 1
ATOM 842 O O . ARG A 1 107 ? 21.474 -2.186 -30.046 1.00 89.12 107 ARG A O 1
ATOM 849 N N . LEU A 1 108 ? 23.520 -2.901 -29.428 1.00 90.81 108 LEU A N 1
ATOM 850 C CA . LEU A 1 108 ? 23.046 -3.952 -28.536 1.00 90.81 108 LEU A CA 1
ATOM 851 C C . LEU A 1 108 ? 22.416 -3.345 -27.274 1.00 90.81 108 LEU A C 1
ATOM 853 O O . LEU A 1 108 ? 21.316 -3.737 -26.894 1.00 90.81 108 LEU A O 1
ATOM 857 N N . MET A 1 109 ? 23.052 -2.334 -26.677 1.00 92.12 109 MET A N 1
ATOM 858 C CA . MET A 1 109 ? 22.499 -1.586 -25.547 1.00 92.12 109 MET A CA 1
ATOM 859 C C . MET A 1 109 ? 21.187 -0.895 -25.915 1.00 92.12 109 MET A C 1
ATOM 861 O O . MET A 1 109 ? 20.239 -0.977 -25.141 1.00 92.12 109 MET A O 1
ATOM 865 N N . LEU A 1 110 ? 21.084 -0.291 -27.104 1.00 93.44 110 LEU A N 1
ATOM 866 C CA . LEU A 1 110 ? 19.825 0.258 -27.610 1.00 93.44 110 LEU A CA 1
ATOM 867 C C . LEU A 1 110 ? 18.736 -0.825 -27.669 1.00 93.44 110 LEU A C 1
ATOM 869 O O . LEU A 1 110 ? 17.648 -0.633 -27.125 1.00 93.44 110 LEU A O 1
ATOM 873 N N . LEU A 1 111 ? 19.035 -1.981 -28.272 1.00 94.56 111 LEU A N 1
ATOM 874 C CA . LEU A 1 111 ? 18.090 -3.095 -28.386 1.00 94.56 111 LEU A CA 1
ATOM 875 C C . LEU A 1 111 ? 17.592 -3.573 -27.014 1.00 94.56 111 LEU A C 1
ATOM 877 O O . LEU A 1 111 ? 16.402 -3.835 -26.869 1.00 94.56 111 LEU A O 1
ATOM 881 N N . LEU A 1 112 ? 18.472 -3.650 -26.012 1.00 94.19 112 LEU A N 1
ATOM 882 C CA . LEU A 1 112 ? 18.131 -4.075 -24.649 1.00 94.19 112 LEU A CA 1
ATOM 883 C C . LEU A 1 112 ? 17.467 -2.971 -23.811 1.00 94.19 112 LEU A C 1
ATOM 885 O O . LEU A 1 112 ? 16.670 -3.284 -22.930 1.00 94.19 112 LEU A O 1
ATOM 889 N N . ALA A 1 113 ? 17.769 -1.697 -24.064 1.00 95.38 113 ALA A N 1
ATOM 890 C CA . ALA A 1 113 ? 17.202 -0.565 -23.333 1.00 95.38 113 ALA A CA 1
ATOM 891 C C . ALA A 1 113 ? 15.781 -0.227 -23.805 1.00 95.38 113 ALA A C 1
ATOM 893 O O . ALA A 1 113 ? 14.948 0.175 -22.994 1.00 95.38 113 ALA A O 1
ATOM 894 N N . THR A 1 114 ? 15.463 -0.422 -25.092 1.00 95.25 114 THR A N 1
ATOM 895 C CA . THR A 1 114 ? 14.129 -0.108 -25.645 1.00 95.25 114 THR A CA 1
ATOM 896 C C . THR A 1 114 ? 12.961 -0.795 -24.910 1.00 95.25 114 THR A C 1
ATOM 898 O O . THR A 1 114 ? 11.989 -0.105 -24.585 1.00 95.25 114 THR A O 1
ATOM 901 N N . PRO A 1 115 ? 13.006 -2.098 -24.556 1.00 95.06 115 PRO A N 1
ATOM 902 C CA . PRO A 1 115 ? 11.907 -2.757 -23.864 1.00 95.06 115 PRO A CA 1
ATOM 903 C C . PRO A 1 115 ? 11.816 -2.272 -22.414 1.00 95.06 115 PRO A C 1
ATOM 905 O O . PRO A 1 115 ? 10.718 -2.123 -21.887 1.00 95.06 115 PRO A O 1
ATOM 908 N N . ILE A 1 116 ? 12.946 -1.955 -21.774 1.00 95.50 116 ILE A N 1
ATOM 909 C CA . ILE A 1 116 ? 12.948 -1.362 -20.431 1.00 95.50 116 ILE A CA 1
ATOM 910 C C . ILE A 1 116 ? 12.276 0.015 -20.480 1.00 95.50 116 ILE A C 1
ATOM 912 O O . ILE A 1 116 ? 11.358 0.276 -19.705 1.00 95.50 116 ILE A O 1
ATOM 916 N N . GLN A 1 117 ? 12.665 0.865 -21.433 1.00 95.88 117 GLN A N 1
ATOM 917 C CA . GLN A 1 117 ? 12.138 2.220 -21.573 1.00 95.88 117 GLN A CA 1
ATOM 918 C C . GLN A 1 117 ? 10.622 2.227 -21.797 1.00 95.88 117 GLN A C 1
ATOM 920 O O . GLN A 1 117 ? 9.893 2.929 -21.100 1.00 95.88 117 GLN A O 1
ATOM 925 N N . PHE A 1 118 ? 10.135 1.437 -22.758 1.00 95.19 118 PHE A N 1
ATOM 926 C CA . PHE A 1 118 ? 8.749 1.542 -23.219 1.00 95.19 118 PHE A CA 1
ATOM 927 C C . PHE A 1 118 ? 7.793 0.517 -22.612 1.00 95.19 118 PHE A C 1
ATOM 929 O O . PHE A 1 118 ? 6.603 0.806 -22.547 1.00 95.19 118 PHE A O 1
ATOM 936 N N . ILE A 1 119 ? 8.262 -0.658 -22.171 1.00 93.12 119 ILE A N 1
ATOM 937 C CA . ILE A 1 119 ? 7.403 -1.686 -21.555 1.00 93.12 119 ILE A CA 1
ATOM 938 C C . ILE A 1 119 ? 7.422 -1.536 -20.038 1.00 93.12 119 ILE A C 1
ATOM 940 O O . ILE A 1 119 ? 6.366 -1.348 -19.435 1.00 93.12 119 ILE A O 1
ATOM 944 N N . VAL A 1 120 ? 8.609 -1.577 -19.423 1.00 92.44 120 VAL A N 1
ATOM 945 C CA . VAL A 1 120 ? 8.736 -1.410 -17.966 1.00 92.44 120 VAL A CA 1
ATOM 946 C C . VAL A 1 120 ? 8.405 0.031 -17.588 1.00 92.44 120 VAL A C 1
ATOM 948 O O . VAL A 1 120 ? 7.572 0.252 -16.720 1.00 92.44 120 VAL A O 1
ATOM 951 N N . GLY A 1 121 ? 8.938 1.016 -18.314 1.00 92.31 121 GLY A N 1
ATOM 952 C CA . GLY A 1 121 ? 8.664 2.431 -18.066 1.00 92.31 121 GLY A CA 1
ATOM 953 C C . GLY A 1 121 ? 7.244 2.904 -18.411 1.00 92.31 121 GLY A C 1
ATOM 954 O O . GLY A 1 121 ? 6.871 4.015 -18.034 1.00 92.31 121 GLY A O 1
ATOM 955 N N . ALA A 1 122 ? 6.418 2.091 -19.087 1.00 91.06 122 ALA A N 1
ATOM 956 C CA . ALA A 1 122 ? 5.102 2.496 -19.604 1.00 91.06 122 ALA A CA 1
ATOM 957 C C . ALA A 1 122 ? 4.191 3.150 -18.552 1.00 91.06 122 ALA A C 1
ATOM 959 O O . ALA A 1 122 ? 3.426 4.068 -18.863 1.00 91.06 122 ALA A O 1
ATOM 960 N N . HIS A 1 123 ? 4.237 2.656 -17.312 1.00 86.50 123 HIS A N 1
ATOM 961 C CA . HIS A 1 123 ? 3.392 3.172 -16.239 1.00 86.50 123 HIS A CA 1
ATOM 962 C C . HIS A 1 123 ? 3.815 4.578 -15.793 1.00 86.50 123 HIS A C 1
ATOM 964 O O . HIS A 1 123 ? 2.935 5.405 -15.563 1.00 86.50 123 HIS A O 1
ATOM 970 N N . PHE A 1 124 ? 5.119 4.885 -15.776 1.00 91.38 124 PHE A N 1
ATOM 971 C CA . PHE A 1 124 ? 5.623 6.233 -15.497 1.00 91.38 124 PHE A CA 1
ATOM 972 C C . PHE A 1 124 ? 5.206 7.215 -16.594 1.00 91.38 124 PHE A C 1
ATOM 974 O O . PHE A 1 124 ? 4.710 8.293 -16.287 1.00 91.38 124 PHE A O 1
ATOM 981 N N . TYR A 1 125 ? 5.276 6.823 -17.872 1.00 90.69 125 TYR A N 1
ATOM 982 C CA . TYR A 1 125 ? 4.812 7.679 -18.972 1.00 90.69 125 TYR A CA 1
ATOM 983 C C . TYR A 1 125 ? 3.322 8.021 -18.863 1.00 90.69 125 TYR A C 1
ATOM 985 O O . TYR A 1 125 ? 2.931 9.178 -19.023 1.00 90.69 125 TYR A O 1
ATOM 993 N N . ARG A 1 126 ? 2.471 7.031 -18.564 1.00 87.19 126 ARG A N 1
ATOM 994 C CA . ARG A 1 126 ? 1.029 7.261 -18.365 1.00 87.19 126 ARG A CA 1
ATOM 995 C C . ARG A 1 126 ? 0.764 8.143 -17.144 1.00 87.19 126 ARG A C 1
ATOM 997 O O . ARG A 1 126 ? -0.063 9.050 -17.226 1.00 87.19 126 ARG A O 1
ATOM 1004 N N . GLY A 1 127 ? 1.477 7.902 -16.043 1.00 82.94 127 GLY A N 1
ATOM 1005 C CA . GLY A 1 127 ? 1.405 8.715 -14.829 1.00 82.94 127 GLY A CA 1
ATOM 1006 C C . GLY A 1 127 ? 1.807 10.169 -15.080 1.00 82.94 127 GLY A C 1
ATOM 1007 O O . GLY A 1 127 ? 1.055 11.084 -14.746 1.00 82.94 127 GLY A O 1
ATOM 1008 N N . ALA A 1 128 ? 2.921 10.384 -15.779 1.00 89.06 128 ALA A N 1
ATOM 1009 C CA . ALA A 1 128 ? 3.427 11.703 -16.138 1.00 89.06 128 ALA A CA 1
ATOM 1010 C C . ALA A 1 128 ? 2.449 12.483 -17.029 1.00 89.06 128 ALA A C 1
ATOM 1012 O O . ALA A 1 128 ? 2.172 13.653 -16.767 1.00 89.06 128 ALA A O 1
ATOM 1013 N N . LEU A 1 129 ? 1.878 11.838 -18.053 1.00 89.38 129 LEU A N 1
ATOM 1014 C CA . LEU A 1 129 ? 0.889 12.468 -18.934 1.00 89.38 129 LEU A CA 1
ATOM 1015 C C . LEU A 1 129 ? -0.367 12.897 -18.168 1.00 89.38 129 LEU A C 1
ATOM 1017 O O . LEU A 1 129 ? -0.865 14.008 -18.361 1.00 89.38 129 LEU A O 1
ATOM 1021 N N . ASN A 1 130 ? -0.860 12.044 -17.270 1.00 77.81 130 ASN A N 1
ATOM 1022 C CA . ASN A 1 130 ? -2.015 12.364 -16.434 1.00 77.81 130 ASN A CA 1
ATOM 1023 C C . ASN A 1 130 ? -1.708 13.503 -15.448 1.00 77.81 130 ASN A C 1
ATOM 1025 O O . ASN A 1 130 ? -2.529 14.407 -15.286 1.00 77.81 130 ASN A O 1
ATOM 1029 N N . ALA A 1 131 ? -0.526 13.500 -14.827 1.00 82.62 131 ALA A N 1
ATOM 1030 C CA . ALA A 1 131 ? -0.097 14.551 -13.908 1.00 82.62 131 ALA A CA 1
ATOM 1031 C C . ALA A 1 131 ? 0.009 15.911 -14.615 1.00 82.62 131 ALA A C 1
ATOM 1033 O O . ALA A 1 131 ? -0.575 16.893 -14.155 1.00 82.62 131 ALA A O 1
ATOM 1034 N N . LEU A 1 132 ? 0.645 15.953 -15.791 1.00 84.69 132 LEU A N 1
ATOM 1035 C CA . LEU A 1 132 ? 0.767 17.169 -16.600 1.00 84.69 132 LEU A CA 1
ATOM 1036 C C . LEU A 1 132 ? -0.592 17.691 -17.073 1.00 84.69 132 LEU A C 1
ATOM 1038 O O . LEU A 1 132 ? -0.840 18.897 -17.010 1.00 84.69 132 LEU A O 1
ATOM 1042 N N . ARG A 1 133 ? -1.506 16.800 -17.481 1.00 87.06 133 ARG A N 1
ATOM 1043 C CA . ARG A 1 133 ? -2.882 17.181 -17.841 1.00 87.06 133 ARG A CA 1
ATOM 1044 C C . ARG A 1 133 ? -3.608 17.854 -16.675 1.00 87.06 133 ARG A C 1
ATOM 1046 O O . ARG A 1 133 ? -4.363 18.799 -16.889 1.00 87.06 133 ARG A O 1
ATOM 1053 N N . ASN A 1 134 ? -3.329 17.408 -15.455 1.00 82.50 134 ASN A N 1
ATOM 1054 C CA . ASN A 1 134 ? -3.887 17.960 -14.224 1.00 82.50 134 ASN A CA 1
ATOM 1055 C C . ASN A 1 134 ? -3.057 19.119 -13.642 1.00 82.50 134 ASN A C 1
ATOM 1057 O O . ASN A 1 134 ? -3.322 19.549 -12.523 1.00 82.50 134 ASN A O 1
ATOM 1061 N N . ARG A 1 135 ? -2.068 19.639 -14.388 1.00 88.38 135 ARG A N 1
ATOM 1062 C CA . ARG A 1 135 ? -1.145 20.707 -13.956 1.00 88.38 135 ARG A CA 1
ATOM 1063 C C . ARG A 1 135 ? -0.430 20.399 -12.633 1.00 88.38 135 ARG A C 1
ATOM 1065 O O . ARG A 1 135 ? -0.115 21.307 -11.869 1.00 88.38 135 ARG A O 1
ATOM 1072 N N . ALA A 1 136 ? -0.166 19.123 -12.375 1.00 80.50 136 ALA A N 1
ATOM 1073 C CA . ALA A 1 136 ? 0.560 18.646 -11.209 1.00 80.50 136 ALA A CA 1
ATOM 1074 C C . ALA A 1 136 ? 1.935 18.102 -11.618 1.00 80.50 136 ALA A C 1
ATOM 1076 O O . ALA A 1 136 ? 2.093 17.506 -12.684 1.00 80.50 136 ALA A O 1
ATOM 1077 N N . LEU A 1 137 ? 2.927 18.280 -10.745 1.00 86.00 137 LEU A N 1
ATOM 1078 C CA . LEU A 1 137 ? 4.251 17.674 -10.876 1.00 86.00 137 LEU A CA 1
ATOM 1079 C C . LEU A 1 137 ? 4.390 16.588 -9.808 1.00 86.00 137 LEU A C 1
ATOM 1081 O O . LEU A 1 137 ? 4.274 16.872 -8.618 1.00 86.00 137 LEU A O 1
ATOM 1085 N N . ASN A 1 138 ? 4.603 15.346 -10.236 1.00 85.38 138 ASN A N 1
ATOM 1086 C CA . ASN A 1 138 ? 4.750 14.183 -9.362 1.00 85.38 138 ASN A CA 1
ATOM 1087 C C . ASN A 1 138 ? 6.044 13.406 -9.683 1.00 85.38 138 ASN A C 1
ATOM 1089 O O . ASN A 1 138 ? 6.815 13.800 -10.563 1.00 85.38 138 ASN A O 1
ATOM 1093 N N . MET A 1 139 ? 6.275 12.296 -8.969 1.00 93.44 139 MET A N 1
ATOM 1094 C CA . MET A 1 139 ? 7.439 11.427 -9.191 1.00 93.44 139 MET A CA 1
ATOM 1095 C C . MET A 1 139 ? 7.508 10.940 -10.648 1.00 93.44 139 MET A C 1
ATOM 1097 O O . MET A 1 139 ? 8.573 11.002 -11.258 1.00 93.44 139 MET A O 1
ATOM 1101 N N . ASP A 1 140 ? 6.375 10.538 -11.234 1.00 90.81 140 ASP A N 1
ATOM 1102 C CA . ASP A 1 140 ? 6.327 10.008 -12.602 1.00 90.81 140 ASP A CA 1
ATOM 1103 C C . ASP A 1 140 ? 6.839 11.014 -13.639 1.00 90.81 140 ASP A C 1
ATOM 1105 O O . ASP A 1 140 ? 7.569 10.632 -14.555 1.00 90.81 140 ASP A O 1
ATOM 1109 N N . VAL A 1 141 ? 6.498 12.301 -13.490 1.00 91.69 141 VAL A N 1
ATOM 1110 C CA . VAL A 1 141 ? 6.970 13.369 -14.389 1.00 91.69 141 VAL A CA 1
ATOM 1111 C C . VAL A 1 141 ? 8.490 13.497 -14.333 1.00 91.69 141 VAL A C 1
ATOM 1113 O O . VAL A 1 141 ? 9.135 13.531 -15.381 1.00 91.69 141 VAL A O 1
ATOM 1116 N N . LEU A 1 142 ? 9.071 13.530 -13.131 1.00 94.12 142 LEU A N 1
ATOM 1117 C CA . LEU A 1 142 ? 10.518 13.669 -12.953 1.00 94.12 142 LEU A CA 1
ATOM 1118 C C . LEU A 1 142 ? 11.277 12.484 -13.564 1.00 94.12 142 LEU A C 1
ATOM 1120 O O . LEU A 1 142 ? 12.235 12.672 -14.317 1.00 94.12 142 LEU A O 1
ATOM 1124 N N . VAL A 1 143 ? 10.819 11.265 -13.273 1.00 95.00 143 VAL A N 1
ATOM 1125 C CA . VAL A 1 143 ? 11.432 10.023 -13.762 1.00 95.00 143 VAL A CA 1
ATOM 1126 C C . VAL A 1 143 ? 11.347 9.936 -15.277 1.00 95.00 143 VAL A C 1
ATOM 1128 O O . VAL A 1 143 ? 12.343 9.658 -15.947 1.00 95.00 143 VAL A O 1
ATOM 1131 N N . THR A 1 144 ? 10.172 10.228 -15.832 1.00 95.88 144 THR A N 1
ATOM 1132 C CA . THR A 1 144 ? 9.943 10.187 -17.276 1.00 95.88 144 THR A CA 1
ATOM 1133 C C . THR A 1 144 ? 10.813 11.209 -18.000 1.00 95.88 144 THR A C 1
ATOM 1135 O O . THR A 1 144 ? 11.436 10.871 -19.004 1.00 95.88 144 THR A O 1
ATOM 1138 N N . LEU A 1 145 ? 10.915 12.439 -17.490 1.00 96.38 145 LEU A N 1
ATOM 1139 C CA . LEU A 1 145 ? 11.742 13.484 -18.094 1.00 96.38 145 LEU A CA 1
ATOM 1140 C C . LEU A 1 145 ? 13.229 13.095 -18.101 1.00 96.38 145 LEU A C 1
ATOM 1142 O O . LEU A 1 145 ? 13.887 13.185 -19.137 1.00 96.38 145 LEU A O 1
ATOM 1146 N N . SER A 1 146 ? 13.743 12.627 -16.960 1.00 96.62 146 SER A N 1
ATOM 1147 C CA . SER A 1 146 ? 15.146 12.230 -16.802 1.00 96.62 146 SER A CA 1
ATOM 1148 C C . SER A 1 146 ? 15.523 11.076 -17.736 1.00 96.62 146 SER A C 1
ATOM 1150 O O . SER A 1 146 ? 16.457 11.188 -18.532 1.00 96.62 146 SER A O 1
ATOM 1152 N N . THR A 1 147 ? 14.750 9.992 -17.693 1.00 96.50 147 THR A N 1
ATOM 1153 C CA . THR A 1 147 ? 15.019 8.767 -18.461 1.00 96.50 147 THR A CA 1
ATOM 1154 C C . THR A 1 147 ? 14.842 8.992 -19.961 1.00 96.50 147 THR A C 1
ATOM 1156 O O . THR A 1 147 ? 15.694 8.597 -20.753 1.00 96.50 147 THR A O 1
ATOM 1159 N N . THR A 1 148 ? 13.797 9.719 -20.372 1.00 96.69 148 THR A N 1
ATOM 1160 C CA . THR A 1 148 ? 13.584 10.057 -21.790 1.00 96.69 148 THR A CA 1
ATOM 1161 C C . THR A 1 148 ? 14.708 10.933 -22.330 1.00 96.69 148 THR A C 1
ATOM 1163 O O . THR A 1 148 ? 15.142 10.717 -23.456 1.00 96.69 148 THR A O 1
ATOM 1166 N N . SER A 1 149 ? 15.206 11.891 -21.540 1.00 96.94 149 SER A N 1
ATOM 1167 C CA . SER A 1 149 ? 16.325 12.750 -21.943 1.00 96.94 149 SER A CA 1
ATOM 1168 C C . SER A 1 149 ? 17.600 11.934 -22.193 1.00 96.94 149 SER A C 1
ATOM 1170 O O . SER A 1 149 ? 18.185 12.011 -23.275 1.00 96.94 149 SER A O 1
ATOM 1172 N N . ALA A 1 150 ? 17.979 11.072 -21.240 1.00 95.88 150 ALA A N 1
ATOM 1173 C CA . ALA A 1 150 ? 19.147 10.198 -21.369 1.00 95.88 150 ALA A CA 1
ATOM 1174 C C . ALA A 1 150 ? 19.017 9.217 -22.548 1.00 95.88 150 ALA A C 1
ATOM 1176 O O . ALA A 1 150 ? 19.961 9.029 -23.323 1.00 95.88 150 ALA A O 1
ATOM 1177 N N . TYR A 1 151 ? 17.835 8.621 -22.718 1.00 95.94 151 TYR A N 1
ATOM 1178 C CA . TYR A 1 151 ? 17.551 7.696 -23.811 1.00 95.94 151 TYR A CA 1
ATOM 1179 C C . TYR A 1 151 ? 17.588 8.390 -25.179 1.00 95.94 151 TYR A C 1
ATOM 1181 O O . TYR A 1 151 ? 18.210 7.873 -26.102 1.00 95.94 151 TYR A O 1
ATOM 1189 N N . LEU A 1 152 ? 16.970 9.569 -25.317 1.00 95.44 152 LEU A N 1
ATOM 1190 C CA . LEU A 1 152 ? 16.916 10.304 -26.583 1.00 95.44 152 LEU A CA 1
ATOM 1191 C C . LEU A 1 152 ? 18.302 10.784 -27.020 1.00 95.44 152 LEU A C 1
ATOM 1193 O O . LEU A 1 152 ? 18.642 10.662 -28.195 1.00 95.44 152 LEU A O 1
ATOM 1197 N N . TYR A 1 153 ? 19.113 11.279 -26.082 1.00 94.75 153 TYR A N 1
ATOM 1198 C CA . TYR A 1 153 ? 20.501 11.642 -26.364 1.00 94.75 153 TYR A CA 1
ATOM 1199 C C . TYR A 1 153 ? 21.305 10.431 -26.856 1.00 94.75 153 TYR A C 1
ATOM 1201 O O . TYR A 1 153 ? 21.976 10.503 -27.886 1.00 94.75 153 TYR A O 1
ATOM 1209 N N . SER A 1 154 ? 21.184 9.296 -26.161 1.00 93.94 154 SER A N 1
ATOM 1210 C CA . SER A 1 154 ? 21.887 8.060 -26.523 1.00 93.94 154 SER A CA 1
ATOM 1211 C C . SER A 1 154 ? 21.436 7.530 -27.886 1.00 93.94 154 SER A C 1
ATOM 1213 O O . SER A 1 154 ? 22.276 7.176 -28.709 1.00 93.94 154 SER A O 1
ATOM 1215 N N . LEU A 1 155 ? 20.126 7.558 -28.158 1.00 93.25 155 LEU A N 1
ATOM 1216 C CA . LEU A 1 155 ? 19.538 7.183 -29.445 1.00 93.25 155 LEU A CA 1
ATOM 1217 C C . LEU A 1 155 ? 20.112 8.026 -30.584 1.00 93.25 155 LEU A C 1
ATOM 1219 O O . LEU A 1 155 ? 20.471 7.489 -31.631 1.00 93.25 155 LEU A O 1
ATOM 1223 N N . LEU A 1 156 ? 20.212 9.338 -30.372 1.00 92.44 156 LEU A N 1
ATOM 1224 C CA . LEU A 1 156 ? 20.743 10.261 -31.363 1.00 92.44 156 LEU A CA 1
ATOM 1225 C C . LEU A 1 156 ? 22.240 10.007 -31.613 1.00 92.44 156 LEU A C 1
ATOM 1227 O O . LEU A 1 156 ? 22.646 9.942 -32.772 1.00 92.44 156 LEU A O 1
ATOM 1231 N N . SER A 1 157 ? 23.033 9.769 -30.559 1.00 90.56 157 SER A N 1
ATOM 1232 C CA . SER A 1 157 ? 24.463 9.432 -30.684 1.00 90.56 157 SER A CA 1
ATOM 1233 C C . SER A 1 157 ? 24.685 8.147 -31.493 1.00 90.56 157 SER A C 1
ATOM 1235 O O . SER A 1 157 ? 25.504 8.116 -32.415 1.00 90.56 157 SER A O 1
ATOM 1237 N N . THR A 1 158 ? 23.892 7.107 -31.213 1.00 89.12 158 THR A N 1
ATOM 1238 C CA . THR A 1 158 ? 23.976 5.818 -31.913 1.00 89.12 158 THR A CA 1
ATOM 1239 C C . THR A 1 158 ? 23.499 5.914 -33.368 1.00 89.12 158 THR A C 1
ATOM 1241 O O . THR A 1 158 ? 24.059 5.248 -34.238 1.00 89.12 158 THR A O 1
ATOM 1244 N N . LEU A 1 159 ? 22.484 6.738 -33.667 1.00 87.62 159 LEU A N 1
ATOM 1245 C CA . LEU A 1 159 ? 21.937 6.876 -35.023 1.00 87.62 159 LEU A CA 1
ATOM 1246 C C . LEU A 1 159 ? 22.839 7.718 -35.938 1.00 87.62 159 LEU A C 1
ATOM 1248 O O . LEU A 1 159 ? 23.053 7.352 -37.092 1.00 87.62 159 LEU A O 1
ATOM 1252 N N . LEU A 1 160 ? 23.395 8.822 -35.427 1.00 86.19 160 LEU A N 1
ATOM 1253 C CA . LEU A 1 160 ? 24.331 9.666 -36.179 1.00 86.19 160 LEU A CA 1
ATOM 1254 C C . LEU A 1 160 ? 25.757 9.098 -36.225 1.00 86.19 160 LEU A C 1
ATOM 1256 O O . LEU A 1 160 ? 26.620 9.686 -36.870 1.00 86.19 160 LEU A O 1
ATOM 1260 N N . THR A 1 161 ? 26.000 7.943 -35.592 1.00 75.00 161 THR A N 1
ATOM 1261 C CA . THR A 1 161 ? 27.312 7.271 -35.529 1.00 75.00 161 THR A CA 1
ATOM 1262 C C . THR A 1 161 ? 28.423 8.230 -35.080 1.00 75.00 161 THR A C 1
ATOM 1264 O O . THR A 1 161 ? 29.552 8.179 -35.560 1.00 75.00 161 THR A O 1
ATOM 1267 N N . THR A 1 162 ? 28.093 9.147 -34.168 1.00 70.62 162 THR A N 1
ATOM 1268 C CA . THR A 1 162 ? 28.998 10.219 -33.730 1.00 70.62 162 THR A CA 1
ATOM 1269 C C . THR A 1 162 ? 30.076 9.740 -32.758 1.00 70.62 162 THR A C 1
ATOM 1271 O O . THR A 1 162 ? 30.932 10.535 -32.384 1.00 70.62 162 THR A O 1
ATOM 1274 N N . GLY A 1 163 ? 30.045 8.468 -32.334 1.00 70.00 163 GLY A N 1
ATOM 1275 C CA . GLY A 1 163 ? 30.970 7.911 -31.335 1.00 70.00 163 GLY A CA 1
ATOM 1276 C C . GLY A 1 163 ? 30.923 8.653 -29.993 1.00 70.00 163 GLY A C 1
ATOM 1277 O O . GLY A 1 163 ? 31.892 8.644 -29.239 1.00 70.00 163 GLY A O 1
ATOM 1278 N N . GLY A 1 164 ? 29.829 9.375 -29.733 1.00 78.81 164 GLY A N 1
ATOM 1279 C CA . GLY A 1 164 ? 29.638 10.150 -28.515 1.00 78.81 164 GLY A CA 1
ATOM 1280 C C . GLY A 1 164 ? 29.224 9.248 -27.352 1.00 78.81 164 GLY A C 1
ATOM 1281 O O . GLY A 1 164 ? 28.641 8.186 -27.581 1.00 78.81 164 GLY A O 1
ATOM 1282 N N . PRO A 1 165 ? 29.469 9.668 -26.099 1.00 84.38 165 PRO A N 1
ATOM 1283 C CA . PRO A 1 165 ? 29.155 8.855 -24.930 1.00 84.38 165 PRO A CA 1
ATOM 1284 C C . PRO A 1 165 ? 27.666 8.480 -24.898 1.00 84.38 165 PRO A C 1
ATOM 1286 O O . PRO A 1 165 ? 26.800 9.322 -25.098 1.00 84.38 165 PRO A O 1
ATOM 1289 N N . THR A 1 166 ? 27.355 7.213 -24.636 1.00 90.69 166 THR A N 1
ATOM 1290 C CA . THR A 1 166 ? 25.978 6.720 -24.467 1.00 90.69 166 THR A CA 1
ATOM 1291 C C . THR A 1 166 ? 25.616 6.593 -22.986 1.00 90.69 166 THR A C 1
ATOM 1293 O O . THR A 1 166 ? 26.499 6.366 -22.158 1.00 90.69 166 THR A O 1
ATOM 1296 N N . PHE A 1 167 ? 24.323 6.730 -22.672 1.00 94.44 167 PHE A N 1
ATOM 1297 C CA . PHE A 1 167 ? 23.747 6.701 -21.318 1.00 94.44 167 PHE A CA 1
ATOM 1298 C C . PHE A 1 167 ? 22.541 5.741 -21.215 1.00 94.44 167 PHE A C 1
ATOM 1300 O O . PHE A 1 167 ? 21.601 5.965 -20.440 1.00 94.44 167 PHE A O 1
ATOM 1307 N N . TYR A 1 168 ? 22.524 4.673 -22.020 1.00 95.25 168 TYR A N 1
ATOM 1308 C CA . TYR A 1 168 ? 21.453 3.667 -21.996 1.00 95.25 168 TYR A CA 1
ATOM 1309 C C . TYR A 1 168 ? 21.363 2.948 -20.643 1.00 95.25 168 TYR A C 1
ATOM 1311 O O . TYR A 1 168 ? 20.265 2.622 -20.182 1.00 95.25 168 TYR A O 1
ATOM 1319 N N . GLU A 1 169 ? 22.503 2.743 -19.985 1.00 94.94 169 GLU A N 1
ATOM 1320 C CA . GLU A 1 169 ? 22.621 2.180 -18.644 1.00 94.94 169 GLU A CA 1
ATOM 1321 C C . GLU A 1 169 ? 21.951 3.071 -17.597 1.00 94.94 169 GLU A C 1
ATOM 1323 O O . GLU A 1 169 ? 21.204 2.569 -16.758 1.00 94.94 169 GLU A O 1
ATOM 1328 N N . ALA A 1 170 ? 22.136 4.392 -17.688 1.00 95.06 170 ALA A N 1
ATOM 1329 C CA . ALA A 1 170 ? 21.594 5.339 -16.721 1.00 95.06 170 ALA A CA 1
ATOM 1330 C C . ALA A 1 170 ? 20.062 5.368 -16.779 1.00 95.06 170 ALA A C 1
ATOM 1332 O O . ALA A 1 170 ? 19.401 5.273 -15.742 1.00 95.06 170 ALA A O 1
ATOM 1333 N N . SER A 1 171 ? 19.485 5.427 -17.986 1.00 95.44 171 SER A N 1
ATOM 1334 C CA . SER A 1 171 ? 18.026 5.395 -18.156 1.00 95.44 171 SER A CA 1
ATOM 1335 C C . SER A 1 171 ? 17.428 4.076 -17.655 1.00 95.44 171 SER A C 1
ATOM 1337 O O . SER A 1 171 ? 16.504 4.062 -16.837 1.00 95.44 171 SER A O 1
ATOM 1339 N N . SER A 1 172 ? 18.006 2.953 -18.091 1.00 95.31 172 SER A N 1
ATOM 1340 C CA . SER A 1 172 ? 17.503 1.609 -17.788 1.00 95.31 172 SER A CA 1
ATOM 1341 C C . SER A 1 172 ? 17.585 1.274 -16.299 1.00 95.31 172 SER A C 1
ATOM 1343 O O . SER A 1 172 ? 16.639 0.725 -15.725 1.00 95.31 172 SER A O 1
ATOM 1345 N N . LEU A 1 173 ? 18.699 1.631 -15.652 1.00 95.69 173 LEU A N 1
ATOM 1346 C CA . LEU A 1 173 ? 18.895 1.415 -14.223 1.00 95.69 173 LEU A CA 1
ATOM 1347 C C . LEU A 1 173 ? 17.952 2.297 -13.402 1.00 95.69 173 LEU A C 1
ATOM 1349 O O . LEU A 1 173 ? 17.367 1.815 -12.433 1.00 95.69 173 LEU A O 1
ATOM 1353 N N . THR A 1 174 ? 17.746 3.551 -13.812 1.00 95.62 174 THR A N 1
ATOM 1354 C CA . THR A 1 174 ? 16.816 4.469 -13.136 1.00 95.62 174 THR A CA 1
ATOM 1355 C C . THR A 1 174 ? 15.392 3.916 -13.155 1.00 95.62 174 THR A C 1
ATOM 1357 O O . THR A 1 174 ? 14.777 3.778 -12.101 1.00 95.62 174 THR A O 1
ATOM 1360 N N . ILE A 1 175 ? 14.881 3.500 -14.320 1.00 95.19 175 ILE A N 1
ATOM 1361 C CA . ILE A 1 175 ? 13.541 2.890 -14.420 1.00 95.19 175 ILE A CA 1
ATOM 1362 C C . ILE A 1 175 ? 13.443 1.645 -13.530 1.00 95.19 175 ILE A C 1
ATOM 1364 O O . ILE A 1 175 ? 12.492 1.498 -12.763 1.00 95.19 175 ILE A O 1
ATOM 1368 N N . THR A 1 176 ? 14.436 0.758 -13.592 1.00 94.44 176 THR A N 1
ATOM 1369 C CA . THR A 1 176 ? 14.416 -0.522 -12.870 1.00 94.44 176 THR A CA 1
ATOM 1370 C C . THR A 1 176 ? 14.468 -0.336 -11.349 1.00 94.44 176 THR A C 1
ATOM 1372 O O . THR A 1 176 ? 13.689 -0.951 -10.618 1.00 94.44 176 THR A O 1
ATOM 1375 N N . THR A 1 177 ? 15.351 0.534 -10.856 1.00 94.25 177 THR A N 1
ATOM 1376 C CA . THR A 1 177 ? 15.523 0.807 -9.417 1.00 94.25 177 THR A CA 1
ATOM 1377 C C . THR A 1 177 ? 14.340 1.556 -8.816 1.00 94.25 177 THR A C 1
ATOM 1379 O O . THR A 1 177 ? 13.898 1.218 -7.719 1.00 94.25 177 THR A O 1
ATOM 1382 N N . ILE A 1 178 ? 13.759 2.515 -9.538 1.00 94.12 178 ILE A N 1
ATOM 1383 C CA . ILE A 1 178 ? 12.561 3.218 -9.065 1.00 94.12 178 ILE A CA 1
ATOM 1384 C C . ILE A 1 178 ? 11.354 2.277 -9.061 1.00 94.12 178 ILE A C 1
ATOM 1386 O O . ILE A 1 178 ? 10.584 2.284 -8.103 1.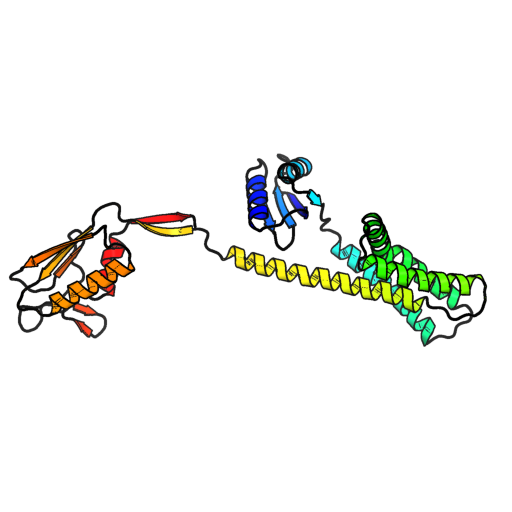00 94.12 178 ILE A O 1
ATOM 1390 N N . THR A 1 179 ? 11.225 1.399 -10.062 1.00 90.88 179 THR A N 1
ATOM 1391 C CA . THR A 1 179 ? 10.184 0.355 -10.065 1.00 90.88 179 THR A CA 1
ATOM 1392 C C . THR A 1 179 ? 10.297 -0.543 -8.829 1.00 90.88 179 THR A C 1
ATOM 1394 O O . THR A 1 179 ? 9.287 -0.856 -8.200 1.00 90.88 179 THR A O 1
ATOM 1397 N N . LEU A 1 180 ? 11.518 -0.915 -8.427 1.00 92.00 180 LEU A N 1
ATOM 1398 C CA . LEU A 1 180 ? 11.744 -1.635 -7.171 1.00 92.00 180 LEU A CA 1
ATOM 1399 C C . LEU A 1 180 ? 11.287 -0.820 -5.954 1.00 92.00 180 LEU A C 1
ATOM 1401 O O . LEU A 1 180 ? 10.624 -1.370 -5.078 1.00 92.00 180 LEU A O 1
ATOM 1405 N N . GLY A 1 181 ? 11.609 0.474 -5.904 1.00 90.62 181 GLY A N 1
ATOM 1406 C CA . GLY A 1 181 ? 11.169 1.376 -4.835 1.00 90.62 181 GLY A CA 1
ATOM 1407 C C . GLY A 1 181 ? 9.647 1.398 -4.677 1.00 90.62 181 GLY A C 1
ATOM 1408 O O . GLY A 1 181 ? 9.145 1.165 -3.579 1.00 90.62 181 GLY A O 1
ATOM 1409 N N . VAL A 1 182 ? 8.918 1.560 -5.784 1.00 84.31 182 VAL A N 1
ATOM 1410 C CA . VAL A 1 182 ? 7.445 1.531 -5.804 1.00 84.31 182 VAL A CA 1
ATOM 1411 C C . VAL A 1 182 ? 6.906 0.175 -5.324 1.00 84.31 182 VAL A C 1
ATOM 1413 O O . VAL A 1 182 ? 5.968 0.122 -4.531 1.00 84.31 182 VAL A O 1
ATOM 1416 N N . LEU A 1 183 ? 7.526 -0.941 -5.724 1.00 84.75 183 LEU A N 1
ATOM 1417 C CA . LEU A 1 183 ? 7.142 -2.276 -5.238 1.00 84.75 183 LEU A CA 1
ATOM 1418 C C . LEU A 1 183 ? 7.366 -2.449 -3.727 1.00 84.75 183 LEU A C 1
ATOM 1420 O O . LEU A 1 183 ? 6.574 -3.109 -3.046 1.00 84.75 183 LEU A O 1
ATOM 1424 N N . LEU A 1 184 ? 8.446 -1.880 -3.189 1.00 85.25 184 LEU A N 1
ATOM 1425 C CA . LEU A 1 184 ? 8.716 -1.892 -1.751 1.00 85.25 184 LEU A CA 1
ATOM 1426 C C . LEU A 1 184 ? 7.710 -1.023 -0.988 1.00 85.25 184 LEU A C 1
ATOM 1428 O O . LEU A 1 184 ? 7.237 -1.445 0.069 1.00 85.25 184 LEU A O 1
ATOM 1432 N N . GLU A 1 185 ? 7.340 0.133 -1.538 1.00 77.50 185 GLU A N 1
ATOM 1433 C CA . GLU A 1 185 ? 6.330 1.037 -0.980 1.00 77.50 185 GLU A CA 1
ATOM 1434 C C . GLU A 1 185 ? 4.951 0.362 -0.883 1.00 77.50 185 GLU A C 1
ATOM 1436 O O . GLU A 1 185 ? 4.320 0.380 0.182 1.00 77.50 185 GLU A O 1
ATOM 1441 N N . GLU A 1 186 ? 4.518 -0.329 -1.945 1.00 74.12 186 GLU A N 1
ATOM 1442 C CA . GLU A 1 186 ? 3.275 -1.114 -1.951 1.00 74.12 186 GLU A CA 1
ATOM 1443 C C . GLU A 1 186 ? 3.295 -2.205 -0.863 1.00 74.12 186 GLU A C 1
ATOM 1445 O O . GLU A 1 186 ? 2.331 -2.382 -0.104 1.00 74.12 186 GLU A O 1
ATOM 1450 N N . LYS A 1 187 ? 4.420 -2.924 -0.729 1.00 73.06 187 LYS A N 1
ATOM 1451 C CA . LYS A 1 187 ? 4.573 -3.995 0.267 1.00 73.06 187 LYS A CA 1
ATOM 1452 C C . LYS A 1 187 ? 4.599 -3.458 1.700 1.00 73.06 187 LYS A C 1
ATOM 1454 O O . LYS A 1 187 ? 4.006 -4.084 2.581 1.00 73.06 187 LYS A O 1
ATOM 1459 N N . ALA A 1 188 ? 5.248 -2.322 1.942 1.00 68.44 188 ALA A N 1
ATOM 1460 C CA . ALA A 1 188 ? 5.339 -1.702 3.262 1.00 68.44 188 ALA A CA 1
ATOM 1461 C C . ALA A 1 188 ? 3.977 -1.173 3.742 1.00 68.44 188 ALA A C 1
ATOM 1463 O O . ALA A 1 188 ? 3.553 -1.474 4.860 1.00 68.44 188 ALA A O 1
ATOM 1464 N N . THR A 1 189 ? 3.248 -0.473 2.869 1.00 60.50 189 THR A N 1
ATOM 1465 C CA . THR A 1 189 ? 1.956 0.156 3.197 1.00 60.50 189 THR A CA 1
ATOM 1466 C C . THR A 1 189 ? 0.863 -0.882 3.486 1.00 60.50 189 THR A C 1
ATOM 1468 O O . THR A 1 189 ? 0.044 -0.699 4.388 1.00 60.50 189 THR A O 1
ATOM 1471 N N . SER A 1 190 ? 0.890 -2.032 2.799 1.00 55.88 190 SER A N 1
ATOM 1472 C CA . SER A 1 190 ? -0.091 -3.111 3.002 1.00 55.88 190 SER A CA 1
ATOM 1473 C C . SER A 1 190 ? -0.080 -3.717 4.419 1.00 55.88 190 SER A C 1
ATOM 1475 O O . SER A 1 190 ? -1.137 -4.034 4.963 1.00 55.88 190 SER A O 1
ATOM 1477 N N . ARG A 1 191 ? 1.096 -3.825 5.056 1.00 55.47 191 ARG A N 1
ATOM 1478 C CA . ARG A 1 191 ? 1.259 -4.432 6.393 1.00 55.47 191 ARG A CA 1
ATOM 1479 C C . ARG A 1 191 ? 0.808 -3.514 7.532 1.00 55.47 191 ARG A C 1
ATOM 1481 O O . ARG A 1 191 ? 0.312 -3.991 8.555 1.00 55.47 191 ARG A O 1
ATOM 1488 N N . ALA A 1 192 ? 0.964 -2.202 7.354 1.00 57.22 192 ALA A N 1
ATOM 1489 C CA . ALA A 1 192 ? 0.524 -1.211 8.332 1.00 57.22 192 ALA A CA 1
ATOM 1490 C C . ALA A 1 192 ? -1.011 -1.162 8.424 1.00 57.22 192 ALA A C 1
ATOM 1492 O O . ALA A 1 192 ? -1.565 -1.149 9.524 1.00 57.22 192 ALA A O 1
ATOM 1493 N N . GLY A 1 193 ? -1.699 -1.228 7.277 1.00 57.41 193 GLY A N 1
ATOM 1494 C CA . GLY A 1 193 ? -3.164 -1.249 7.220 1.00 57.41 193 GLY A CA 1
ATOM 1495 C C . GLY A 1 193 ? -3.778 -2.462 7.927 1.00 57.41 193 GLY A C 1
ATOM 1496 O O . GLY A 1 193 ? -4.706 -2.304 8.717 1.00 57.41 193 GLY A O 1
ATOM 1497 N N . GLU A 1 194 ? -3.212 -3.655 7.718 1.00 56.88 194 GLU A N 1
ATOM 1498 C CA . GLU A 1 194 ? -3.680 -4.897 8.353 1.00 56.88 194 GLU A CA 1
ATOM 1499 C C . GLU A 1 194 ? -3.536 -4.866 9.885 1.00 56.88 194 GLU A C 1
ATOM 1501 O O . GLU A 1 194 ? -4.395 -5.354 10.619 1.00 56.88 194 GLU A O 1
ATOM 1506 N N . SER A 1 195 ? -2.462 -4.256 10.390 1.00 57.88 195 SER A N 1
ATOM 1507 C CA . SER A 1 195 ? -2.213 -4.162 11.833 1.00 57.88 195 SER A CA 1
ATOM 1508 C C . SER A 1 195 ? -3.191 -3.204 12.517 1.00 57.88 195 SER A C 1
ATOM 1510 O O . SER A 1 195 ? -3.716 -3.515 13.586 1.00 57.88 195 SER A O 1
ATOM 1512 N N . ILE A 1 196 ? -3.503 -2.076 11.874 1.00 63.22 196 ILE A N 1
ATOM 1513 C CA . ILE A 1 196 ? -4.516 -1.132 12.363 1.00 63.22 196 ILE A CA 1
ATOM 1514 C C . ILE A 1 196 ? -5.908 -1.777 12.335 1.00 63.22 196 ILE A C 1
ATOM 1516 O O . ILE A 1 196 ? -6.662 -1.629 13.294 1.00 63.22 196 ILE A O 1
ATOM 1520 N N . GLU A 1 197 ? -6.237 -2.552 11.296 1.00 60.69 197 GLU A N 1
ATOM 1521 C CA . GLU A 1 197 ? -7.508 -3.286 11.222 1.00 60.69 197 GLU A CA 1
ATOM 1522 C C . GLU A 1 197 ? -7.665 -4.271 12.389 1.00 60.69 197 GLU A C 1
ATOM 1524 O O . GLU A 1 197 ? -8.724 -4.325 13.018 1.00 60.69 197 GLU A O 1
ATOM 1529 N N . ARG A 1 198 ? -6.606 -5.021 12.720 1.00 63.25 198 ARG A N 1
ATOM 1530 C CA . ARG A 1 198 ? -6.618 -5.948 13.863 1.00 63.25 198 ARG A CA 1
ATOM 1531 C C . ARG A 1 198 ? -6.827 -5.217 15.187 1.00 63.25 198 ARG A C 1
ATOM 1533 O O . ARG A 1 198 ? -7.565 -5.717 16.027 1.00 63.25 198 ARG A O 1
ATOM 1540 N N . LEU A 1 199 ? -6.242 -4.033 15.358 1.00 67.31 199 LEU A N 1
ATOM 1541 C CA . LEU A 1 199 ? -6.431 -3.217 16.561 1.00 67.31 199 LEU A CA 1
ATOM 1542 C C . LEU A 1 199 ? -7.848 -2.633 16.654 1.00 67.31 199 LEU A C 1
ATOM 1544 O O . LEU A 1 199 ? -8.462 -2.686 17.715 1.00 67.31 199 LEU A O 1
ATOM 1548 N N . MET A 1 200 ? -8.408 -2.145 15.546 1.00 55.50 200 MET A N 1
ATOM 1549 C CA . MET A 1 200 ? -9.792 -1.657 15.506 1.00 55.50 200 MET A CA 1
ATOM 1550 C C . MET A 1 200 ? -10.812 -2.778 15.744 1.00 55.50 200 MET A C 1
ATOM 1552 O O . MET A 1 200 ? -11.866 -2.544 16.330 1.00 55.50 200 MET A O 1
ATOM 1556 N N . ALA A 1 201 ? -10.502 -4.008 15.330 1.00 59.19 201 ALA A N 1
ATOM 1557 C CA . ALA A 1 201 ? -11.345 -5.171 15.591 1.00 59.19 201 ALA A CA 1
ATOM 1558 C C . ALA A 1 201 ? -11.367 -5.598 17.072 1.00 59.19 201 ALA A C 1
ATOM 1560 O O . ALA A 1 201 ? -12.302 -6.287 17.474 1.00 59.19 201 ALA A O 1
ATOM 1561 N N . LEU A 1 202 ? -10.369 -5.196 17.869 1.00 66.81 202 LEU A N 1
ATOM 1562 C CA . LEU A 1 202 ? -10.285 -5.495 19.302 1.00 66.81 202 LEU A CA 1
ATOM 1563 C C . LEU A 1 202 ? -11.061 -4.499 20.179 1.00 66.81 202 LEU A C 1
ATOM 1565 O O . LEU A 1 202 ? -11.209 -4.747 21.374 1.00 66.81 202 LEU A O 1
ATOM 1569 N N . GLN A 1 203 ? -11.577 -3.395 19.623 1.00 53.03 203 GLN A N 1
ATOM 1570 C CA . GLN A 1 203 ? -12.421 -2.483 20.396 1.00 53.03 203 GLN A CA 1
ATOM 1571 C C . GLN A 1 203 ? -13.788 -3.130 20.700 1.00 53.03 203 GLN A C 1
ATOM 1573 O O . GLN A 1 203 ? -14.473 -3.582 19.773 1.00 53.03 203 GLN A O 1
ATOM 1578 N N . PRO A 1 204 ? -14.212 -3.181 21.978 1.00 51.94 204 PRO A N 1
ATOM 1579 C CA . PRO A 1 204 ? -15.513 -3.722 22.345 1.00 51.94 204 PRO A CA 1
ATOM 1580 C C . PRO A 1 204 ? -16.627 -2.837 21.776 1.00 51.94 204 PRO A C 1
ATOM 1582 O O . PRO A 1 204 ? -16.587 -1.616 21.883 1.00 51.94 204 PRO A O 1
ATOM 1585 N N . LYS A 1 205 ? -17.628 -3.464 21.150 1.00 51.66 205 LYS A N 1
ATOM 1586 C CA . LYS A 1 205 ? -18.776 -2.778 20.522 1.00 51.66 205 LYS A CA 1
ATOM 1587 C C . LYS A 1 205 ? -19.993 -2.652 21.445 1.00 51.66 205 LYS A C 1
ATOM 1589 O O . LYS A 1 205 ? -21.011 -2.090 21.052 1.00 51.66 205 LYS A O 1
ATOM 1594 N N . ARG A 1 206 ? -19.920 -3.250 22.635 1.00 48.25 206 ARG A N 1
ATOM 1595 C CA . ARG A 1 206 ? -20.987 -3.295 23.638 1.00 48.25 206 ARG A CA 1
ATOM 1596 C C . ARG A 1 206 ? -20.375 -3.097 25.016 1.00 48.25 206 ARG A C 1
ATOM 1598 O O . ARG A 1 206 ? -19.322 -3.669 25.297 1.00 48.25 206 ARG A O 1
ATOM 1605 N N . ALA A 1 207 ? -21.038 -2.305 25.845 1.00 48.69 207 ALA A N 1
ATOM 1606 C CA . ALA A 1 207 ? -20.752 -2.174 27.262 1.00 48.69 207 ALA A CA 1
ATOM 1607 C C . ALA A 1 207 ? -21.830 -2.919 28.051 1.00 48.69 207 ALA A C 1
ATOM 1609 O O . ALA A 1 207 ? -22.990 -2.993 27.643 1.00 48.69 207 ALA A O 1
ATOM 1610 N N . ARG A 1 208 ? -21.439 -3.476 29.195 1.00 49.34 208 ARG A N 1
ATOM 1611 C CA . ARG A 1 208 ? -22.365 -4.063 30.163 1.00 49.34 208 ARG A CA 1
ATOM 1612 C C . ARG A 1 208 ? -22.723 -2.950 31.143 1.00 49.34 208 ARG A C 1
ATOM 1614 O O . ARG A 1 208 ? -21.847 -2.476 31.861 1.00 49.34 208 ARG A O 1
ATOM 1621 N N . ALA A 1 209 ? -23.963 -2.478 31.104 1.00 52.34 209 ALA A N 1
ATOM 1622 C CA . ALA A 1 209 ? -24.463 -1.478 32.035 1.00 52.34 209 ALA A CA 1
ATOM 1623 C C . ALA A 1 209 ? -25.277 -2.180 33.126 1.00 52.34 209 ALA A C 1
ATOM 1625 O O . ALA A 1 209 ? -26.090 -3.056 32.838 1.00 52.34 209 ALA A O 1
ATOM 1626 N N . LEU A 1 210 ? -25.051 -1.800 34.380 1.00 57.47 210 LEU A N 1
ATOM 1627 C CA . LEU A 1 210 ? -25.854 -2.255 35.513 1.00 57.47 210 LEU A CA 1
ATOM 1628 C C . LEU A 1 210 ? -27.018 -1.276 35.683 1.00 57.47 210 LEU A C 1
ATOM 1630 O O . LEU A 1 210 ? -26.790 -0.067 35.754 1.00 57.47 210 LEU A O 1
ATOM 1634 N N . ARG A 1 211 ? -28.259 -1.773 35.709 1.00 56.16 211 ARG A N 1
ATOM 1635 C CA . ARG A 1 211 ? -29.458 -0.948 35.905 1.00 56.16 211 ARG A CA 1
ATOM 1636 C C . ARG A 1 211 ? -30.134 -1.355 37.214 1.00 56.16 211 ARG A C 1
ATOM 1638 O O . ARG A 1 211 ? -30.342 -2.535 37.460 1.00 56.16 211 ARG A O 1
ATOM 1645 N N . ALA A 1 212 ? -30.469 -0.380 38.054 1.00 55.00 212 ALA A N 1
ATOM 1646 C CA . ALA A 1 212 ? -31.378 -0.583 39.180 1.00 55.00 212 ALA A CA 1
ATOM 1647 C C . ALA A 1 212 ? -32.794 -0.239 38.690 1.00 55.00 212 ALA A C 1
ATOM 1649 O O . ALA A 1 212 ? -33.074 0.929 38.417 1.00 55.00 212 ALA A O 1
ATOM 1650 N N . GLU A 1 213 ? -33.653 -1.241 38.473 1.00 54.47 213 GLU A N 1
ATOM 1651 C CA . GLU A 1 213 ? -35.047 -1.018 38.042 1.00 54.47 213 GLU A CA 1
ATOM 1652 C C . GLU A 1 213 ? -35.968 -0.610 39.208 1.00 54.47 213 GLU A C 1
ATOM 1654 O O . GLU A 1 213 ? -36.965 0.073 38.982 1.00 54.47 213 GLU A O 1
ATOM 1659 N N . GLU A 1 214 ? -35.591 -0.922 40.452 1.00 59.50 214 GLU A N 1
ATOM 1660 C CA . GLU A 1 214 ? -36.305 -0.547 41.679 1.00 59.50 214 GLU A CA 1
ATOM 1661 C C . GLU A 1 214 ? -35.352 0.065 42.721 1.00 59.50 214 GLU A C 1
ATOM 1663 O O . GLU A 1 214 ? -34.133 -0.108 42.656 1.00 59.50 214 GLU A O 1
ATOM 1668 N N . THR A 1 215 ? -35.901 0.824 43.677 1.00 60.69 215 THR A N 1
ATOM 1669 C CA . THR A 1 215 ? -35.135 1.335 44.825 1.00 60.69 215 THR A CA 1
ATOM 1670 C C . THR A 1 215 ? -34.731 0.183 45.739 1.00 60.69 215 THR A C 1
ATOM 1672 O O . THR A 1 215 ? -35.580 -0.334 46.465 1.00 60.69 215 THR A O 1
ATOM 1675 N N . ILE A 1 216 ? -33.448 -0.176 45.728 1.00 68.31 216 ILE A N 1
ATOM 1676 C CA . ILE A 1 216 ? -32.873 -1.199 46.612 1.00 68.31 216 ILE A CA 1
ATOM 1677 C C . ILE A 1 216 ? -32.915 -0.664 48.047 1.00 68.31 216 ILE A C 1
ATOM 1679 O O . ILE A 1 216 ? -32.443 0.450 48.320 1.00 68.31 216 ILE A O 1
ATOM 1683 N N . LYS A 1 217 ? -33.494 -1.439 48.967 1.00 70.31 217 LYS A N 1
ATOM 1684 C CA . LYS A 1 217 ? -33.554 -1.071 50.389 1.00 70.31 217 LYS A CA 1
ATOM 1685 C C . LYS A 1 217 ? -32.359 -1.666 51.114 1.00 70.31 217 LYS A C 1
ATOM 1687 O O . LYS A 1 217 ? -32.160 -2.880 51.102 1.00 70.31 217 LYS A O 1
ATOM 1692 N N . VAL A 1 218 ? -31.582 -0.805 51.763 1.00 80.19 218 VAL A N 1
ATOM 1693 C CA . VAL A 1 218 ? -30.455 -1.212 52.601 1.00 80.19 218 VAL A CA 1
ATOM 1694 C C . VAL A 1 218 ? -30.768 -0.837 54.040 1.00 80.19 218 VAL A C 1
ATOM 1696 O O . VAL A 1 218 ? -30.896 0.341 54.365 1.00 80.19 218 VAL A O 1
ATOM 1699 N N . GLU A 1 219 ? -30.888 -1.834 54.907 1.00 77.94 219 GLU A N 1
ATOM 1700 C CA . GLU A 1 219 ? -31.074 -1.629 56.341 1.00 77.94 219 GLU A CA 1
ATOM 1701 C C . GLU A 1 219 ? -29.751 -1.902 57.066 1.00 77.94 219 GLU A C 1
ATOM 1703 O O . GLU A 1 219 ? -29.130 -2.951 56.880 1.00 77.94 219 GLU A O 1
ATOM 1708 N N . ILE A 1 220 ? -29.309 -0.960 57.899 1.00 78.25 220 ILE A N 1
ATOM 1709 C CA . ILE A 1 220 ? -28.169 -1.144 58.801 1.00 78.25 220 ILE A CA 1
ATOM 1710 C C . ILE A 1 220 ? -28.723 -1.282 60.220 1.00 78.25 220 ILE A C 1
ATOM 1712 O O . ILE A 1 220 ? -29.294 -0.343 60.777 1.00 78.25 220 ILE A O 1
ATOM 1716 N N . LEU A 1 221 ? -28.550 -2.462 60.807 1.00 77.12 221 LEU A N 1
ATOM 1717 C CA . LEU A 1 221 ? -28.878 -2.735 62.201 1.00 77.12 221 LEU A CA 1
ATOM 1718 C C . LEU A 1 221 ? -27.636 -2.473 63.052 1.00 77.12 221 LEU A C 1
ATOM 1720 O O . LEU A 1 221 ? -26.652 -3.207 62.945 1.00 77.12 221 LEU A O 1
ATOM 1724 N N . SER A 1 222 ? -27.673 -1.436 63.887 1.00 74.50 222 SER A N 1
ATOM 1725 C CA . SER A 1 222 ? -26.546 -1.012 64.729 1.00 74.50 222 SER A CA 1
ATOM 1726 C C . SER A 1 222 ? -26.924 -0.961 66.207 1.00 74.50 222 SER A C 1
ATOM 1728 O O . SER A 1 222 ? -28.023 -0.534 66.543 1.00 74.50 222 SER A O 1
ATOM 1730 N N . ASN A 1 223 ? -26.008 -1.342 67.095 1.00 74.06 223 ASN A N 1
ATOM 1731 C CA . ASN A 1 223 ? -26.122 -1.119 68.536 1.00 74.06 223 ASN A CA 1
ATOM 1732 C C . ASN A 1 223 ? -25.114 -0.032 68.958 1.00 74.06 223 ASN A C 1
ATOM 1734 O O . ASN A 1 223 ? -23.970 -0.047 68.498 1.00 74.06 223 ASN A O 1
ATOM 1738 N N . ALA A 1 224 ? -25.524 0.903 69.822 1.00 66.56 224 ALA A N 1
ATOM 1739 C CA . ALA A 1 224 ? -24.699 2.017 70.301 1.00 66.56 224 ALA A CA 1
ATOM 1740 C C . ALA A 1 224 ? -23.418 1.561 71.028 1.00 66.56 224 ALA A C 1
ATOM 1742 O O . ALA A 1 224 ? -22.436 2.299 71.086 1.00 66.56 224 ALA A O 1
ATOM 1743 N N . GLU A 1 225 ? -23.415 0.335 71.551 1.00 68.19 225 GLU A N 1
ATOM 1744 C CA . GLU A 1 225 ? -22.270 -0.276 72.230 1.00 68.19 225 GLU A CA 1
ATOM 1745 C C . GLU A 1 225 ? -21.212 -0.854 71.264 1.00 68.19 225 GLU A C 1
ATOM 1747 O O . GLU A 1 225 ? -20.111 -1.189 71.702 1.00 68.19 225 GLU A O 1
ATOM 1752 N N . CYS A 1 226 ? -21.496 -0.938 69.954 1.00 68.69 226 CYS A N 1
ATOM 1753 C CA . CYS A 1 226 ? -20.583 -1.507 68.959 1.00 68.69 226 CYS A CA 1
ATOM 1754 C C . CYS A 1 226 ? -19.954 -0.446 68.036 1.00 68.69 226 CYS A C 1
ATOM 1756 O O . CYS A 1 226 ? -20.650 0.165 67.220 1.00 68.69 226 CYS A O 1
ATOM 1758 N N . PRO A 1 227 ? -18.615 -0.280 68.045 1.00 70.50 227 PRO A N 1
ATOM 1759 C CA . PRO A 1 227 ? -17.935 0.731 67.230 1.00 70.50 227 PRO A CA 1
ATOM 1760 C C . PRO A 1 227 ? -17.955 0.438 65.716 1.00 70.50 227 PRO A C 1
ATOM 1762 O O . PRO A 1 227 ? -17.800 1.356 64.910 1.00 70.50 227 PRO A O 1
ATOM 1765 N N . GLY A 1 228 ? -18.190 -0.816 65.304 1.00 74.56 228 GLY A N 1
ATOM 1766 C CA . GLY A 1 228 ? -18.162 -1.244 63.895 1.00 74.56 228 GLY A CA 1
ATOM 1767 C C . GLY A 1 228 ? -19.270 -0.656 63.007 1.00 74.56 228 GLY A C 1
ATOM 1768 O O . GLY A 1 228 ? -19.153 -0.660 61.779 1.00 74.56 228 GLY A O 1
ATOM 1769 N N . ALA A 1 229 ? -20.333 -0.100 63.596 1.00 74.38 229 ALA A N 1
ATOM 1770 C CA . ALA A 1 229 ? -21.433 0.511 62.849 1.00 74.38 229 ALA A CA 1
ATOM 1771 C C . ALA A 1 229 ? -20.997 1.765 62.066 1.00 74.38 229 ALA A C 1
ATOM 1773 O O . ALA A 1 229 ? -21.390 1.948 60.912 1.00 74.38 229 ALA A O 1
ATOM 1774 N N . ALA A 1 230 ? -20.127 2.596 62.652 1.00 78.19 230 ALA A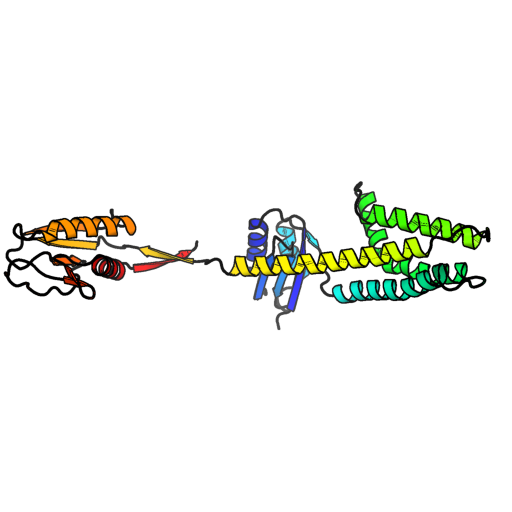 N 1
ATOM 1775 C CA . ALA A 1 230 ? -19.627 3.808 62.001 1.00 78.19 230 ALA A CA 1
ATOM 1776 C C . ALA A 1 230 ? -18.770 3.485 60.764 1.00 78.19 230 ALA A C 1
ATOM 1778 O O . ALA A 1 230 ? -18.884 4.140 59.725 1.00 78.19 230 ALA A O 1
ATOM 1779 N N . GLU A 1 231 ? -17.944 2.443 60.858 1.00 82.50 231 GLU A N 1
ATOM 1780 C CA . GLU A 1 231 ? -17.088 1.985 59.763 1.00 82.50 231 GLU A CA 1
ATOM 1781 C C . GLU A 1 231 ? -17.899 1.319 58.645 1.00 82.50 231 GLU A C 1
ATOM 1783 O O . GLU A 1 231 ? -17.689 1.617 57.469 1.00 82.50 231 GLU A O 1
ATOM 1788 N N . THR A 1 232 ? -18.919 0.533 59.010 1.00 82.31 232 THR A N 1
ATOM 1789 C CA . THR A 1 232 ? -19.887 -0.045 58.063 1.00 82.31 232 THR A CA 1
ATOM 1790 C C . THR A 1 232 ? -20.575 1.039 57.229 1.00 82.31 232 THR A C 1
ATOM 1792 O O . THR A 1 232 ? -20.643 0.929 56.005 1.00 82.31 232 THR A O 1
ATOM 1795 N N . ARG A 1 233 ? -21.038 2.124 57.869 1.00 83.44 233 ARG A N 1
ATOM 1796 C CA . ARG A 1 233 ? -21.696 3.250 57.185 1.00 83.44 233 ARG A CA 1
ATOM 1797 C C . ARG A 1 233 ? -20.766 3.937 56.189 1.00 83.44 233 ARG A C 1
ATOM 1799 O O . ARG A 1 233 ? -21.170 4.227 55.063 1.00 83.44 233 ARG A O 1
ATOM 1806 N N . ARG A 1 234 ? -19.519 4.185 56.600 1.00 84.69 234 ARG A N 1
ATOM 1807 C CA . ARG A 1 234 ? -18.499 4.820 55.758 1.00 84.69 234 ARG A CA 1
ATOM 1808 C C . ARG A 1 234 ? -18.177 3.966 54.530 1.00 84.69 234 ARG A C 1
ATOM 1810 O O . ARG A 1 234 ? -18.199 4.485 53.418 1.00 84.69 234 ARG A O 1
ATOM 1817 N N . LEU A 1 235 ? -17.924 2.671 54.731 1.00 84.56 235 LEU A N 1
ATOM 1818 C CA . LEU A 1 235 ? -17.612 1.728 53.653 1.00 84.56 235 LEU A CA 1
ATOM 1819 C C . LEU A 1 235 ? -18.779 1.564 52.679 1.00 84.56 235 LEU A C 1
ATOM 1821 O O . LEU A 1 235 ? -18.566 1.537 51.468 1.00 84.56 235 LEU A O 1
ATOM 1825 N N . LEU A 1 236 ? -20.012 1.500 53.189 1.00 83.44 236 LEU A N 1
ATOM 1826 C CA . LEU A 1 236 ? -21.198 1.431 52.344 1.00 83.44 236 LEU A CA 1
ATOM 1827 C C . LEU A 1 236 ? -21.294 2.669 51.444 1.00 83.44 236 LEU A C 1
ATOM 1829 O O . LEU A 1 236 ? -21.413 2.520 50.233 1.00 83.44 236 LEU A O 1
ATOM 1833 N N . GLN A 1 237 ? -21.175 3.882 51.997 1.00 83.69 237 GLN A N 1
ATOM 1834 C CA . GLN A 1 237 ? -21.230 5.119 51.204 1.00 83.69 237 GLN A CA 1
ATOM 1835 C C . GLN A 1 237 ? -20.147 5.184 50.119 1.00 83.69 237 GLN A C 1
ATOM 1837 O O . GLN A 1 237 ? -20.421 5.622 49.003 1.00 83.69 237 GLN A O 1
ATOM 1842 N N . GLU A 1 238 ? -18.932 4.728 50.424 1.00 84.12 238 GLU A N 1
ATOM 1843 C CA . GLU A 1 238 ? -17.830 4.682 49.461 1.00 84.12 238 GLU A CA 1
ATOM 1844 C C . GLU A 1 238 ? -18.141 3.738 48.289 1.00 84.12 238 GLU A C 1
ATOM 1846 O O . GLU A 1 238 ? -18.015 4.132 47.129 1.00 84.12 238 GLU A O 1
ATOM 1851 N N . VAL A 1 239 ? -18.658 2.540 48.579 1.00 81.88 239 VAL A N 1
ATOM 1852 C CA . VAL A 1 239 ? -19.074 1.568 47.556 1.00 81.88 239 VAL A CA 1
ATOM 1853 C C . VAL A 1 239 ? -20.249 2.089 46.718 1.00 81.88 239 VAL A C 1
ATOM 1855 O O . VAL A 1 239 ? -20.261 1.919 45.498 1.00 81.88 239 VAL A O 1
ATOM 1858 N N . LEU A 1 240 ? -21.226 2.766 47.331 1.00 79.81 240 LEU A N 1
ATOM 1859 C CA . LEU A 1 240 ? -22.361 3.345 46.601 1.00 79.81 240 LEU A CA 1
ATOM 1860 C C . LEU A 1 240 ? -21.932 4.443 45.624 1.00 79.81 240 LEU A C 1
ATOM 1862 O O . LEU A 1 240 ? -22.462 4.519 44.511 1.00 79.81 240 LEU A O 1
ATOM 1866 N N . LYS A 1 241 ? -20.959 5.266 46.025 1.00 80.62 241 LYS A N 1
ATOM 1867 C CA . LYS A 1 241 ? -20.385 6.325 45.193 1.00 80.62 241 LYS A CA 1
ATOM 1868 C C . LYS A 1 241 ? -19.595 5.762 44.016 1.00 80.62 241 LYS A C 1
ATOM 1870 O O . LYS A 1 241 ? -19.747 6.250 42.898 1.00 80.62 241 LYS A O 1
ATOM 1875 N N . GLU A 1 242 ? -18.793 4.722 44.244 1.00 79.25 242 GLU A N 1
ATOM 1876 C CA . GLU A 1 242 ? -18.065 4.019 43.178 1.00 79.25 242 GLU A CA 1
ATOM 1877 C C . GLU A 1 242 ? -19.011 3.412 42.133 1.00 79.25 242 GLU A C 1
ATOM 1879 O O . GLU A 1 242 ? -18.720 3.457 40.938 1.00 79.25 242 GLU A O 1
ATOM 1884 N N . LEU A 1 243 ? -20.155 2.879 42.570 1.00 72.56 243 LEU A N 1
ATOM 1885 C CA . LEU A 1 243 ? -21.160 2.287 41.683 1.00 72.56 243 LEU A CA 1
ATOM 1886 C C . LEU A 1 243 ? -22.109 3.320 41.049 1.00 72.56 243 LEU A C 1
ATOM 1888 O O . LEU A 1 243 ? -22.905 2.961 40.184 1.00 72.56 243 LEU A O 1
ATOM 1892 N N . GLY A 1 244 ? -22.050 4.594 41.454 1.00 69.19 244 GLY A N 1
ATOM 1893 C CA . GLY A 1 244 ? -22.956 5.639 40.966 1.00 69.19 244 GLY A CA 1
ATOM 1894 C C . GLY A 1 244 ? -24.424 5.436 41.371 1.00 69.19 244 GLY A C 1
ATOM 1895 O O . GLY A 1 244 ? -25.320 5.967 40.717 1.00 69.19 244 GLY A O 1
ATOM 1896 N N . LEU A 1 245 ? -24.686 4.674 42.441 1.00 71.62 245 LEU A N 1
ATOM 1897 C CA . LEU A 1 245 ? -26.033 4.275 42.879 1.00 71.62 245 LEU A CA 1
ATOM 1898 C C . LEU A 1 245 ? -26.622 5.174 43.980 1.00 71.62 245 LEU A C 1
ATOM 1900 O O . LEU A 1 245 ? -27.678 4.866 44.528 1.00 71.62 245 LEU A O 1
ATOM 1904 N N . GLU A 1 246 ? -25.990 6.314 44.275 1.00 66.12 246 GLU A N 1
ATOM 1905 C CA . GLU A 1 246 ? -26.357 7.228 45.374 1.00 66.12 246 GLU A CA 1
ATOM 1906 C C . GLU A 1 246 ? -27.830 7.683 45.364 1.00 66.12 246 GLU A C 1
ATOM 1908 O O . GLU A 1 246 ? -28.380 8.013 46.410 1.00 66.12 246 GLU A O 1
ATOM 1913 N N . ARG A 1 247 ? -28.484 7.716 44.193 1.00 61.00 247 ARG A N 1
ATOM 1914 C CA . ARG A 1 247 ? -29.880 8.175 44.035 1.00 61.00 247 ARG A CA 1
ATOM 1915 C C . ARG A 1 247 ? -30.922 7.057 44.016 1.00 61.00 247 ARG A C 1
ATOM 1917 O O . ARG A 1 247 ? -32.112 7.354 44.024 1.00 61.00 247 ARG A O 1
ATOM 1924 N N . HIS A 1 248 ? -30.489 5.802 43.952 1.00 64.38 248 HIS A N 1
ATOM 1925 C CA . HIS A 1 248 ? -31.366 4.645 43.748 1.00 64.38 248 HIS A CA 1
ATOM 1926 C C . HIS A 1 248 ? -31.486 3.756 44.991 1.00 64.38 248 HIS A C 1
ATOM 1928 O O . HIS A 1 248 ? -32.143 2.722 44.933 1.00 64.38 248 HIS A O 1
ATOM 1934 N N . ILE A 1 249 ? -30.868 4.143 46.109 1.00 69.06 249 ILE A N 1
ATOM 1935 C CA . ILE A 1 249 ? -30.777 3.317 47.314 1.00 69.06 249 ILE A CA 1
ATOM 1936 C C . ILE A 1 249 ? -31.314 4.092 48.512 1.00 69.06 249 ILE A C 1
ATOM 1938 O O . ILE A 1 249 ? -30.888 5.215 48.781 1.00 69.06 249 ILE A O 1
ATOM 1942 N N . LEU A 1 250 ? -32.244 3.474 49.239 1.00 69.81 250 LEU A N 1
ATOM 1943 C CA . LEU A 1 250 ? -32.756 3.985 50.508 1.00 69.81 250 LEU A CA 1
ATOM 1944 C C . LEU A 1 250 ? -32.013 3.275 51.638 1.00 69.81 250 LEU A C 1
ATOM 1946 O O . LEU A 1 250 ? -32.157 2.064 51.801 1.00 69.81 250 LEU A O 1
ATOM 1950 N N . VAL A 1 251 ? -31.204 4.029 52.385 1.00 77.12 251 VAL A N 1
ATOM 1951 C CA . VAL A 1 251 ? -30.477 3.519 53.553 1.00 77.12 251 VAL A CA 1
ATOM 1952 C C . VAL A 1 251 ? -31.258 3.879 54.814 1.00 77.12 251 VAL A C 1
ATOM 1954 O O . VAL A 1 251 ? -31.353 5.056 55.163 1.00 77.12 251 VAL A O 1
ATOM 1957 N N . GLU A 1 252 ? -31.805 2.874 55.493 1.00 77.38 252 GLU A N 1
ATOM 1958 C CA . GLU A 1 252 ? -32.455 3.016 56.798 1.00 77.38 252 GLU A CA 1
ATOM 1959 C C . GLU A 1 252 ? -31.545 2.460 57.900 1.00 77.38 252 GLU A C 1
ATOM 1961 O O . GLU A 1 252 ? -30.965 1.385 57.763 1.00 77.38 252 GLU A O 1
ATOM 1966 N N . GLU A 1 253 ? -31.431 3.176 59.015 1.00 77.69 253 GLU A N 1
ATOM 1967 C CA . GLU A 1 253 ? -30.732 2.700 60.212 1.00 77.69 253 GLU A CA 1
ATOM 1968 C C . GLU A 1 253 ? -31.744 2.390 61.311 1.00 77.69 253 GLU A C 1
ATOM 1970 O O . GLU A 1 253 ? -32.617 3.210 61.608 1.00 77.69 253 GLU A O 1
ATOM 1975 N N . ARG A 1 254 ? -31.630 1.207 61.922 1.00 78.81 254 ARG A N 1
ATOM 1976 C CA . ARG A 1 254 ? -32.434 0.816 63.087 1.00 78.81 254 ARG A CA 1
ATOM 1977 C C . ARG A 1 254 ? -31.543 0.310 64.207 1.00 78.81 254 ARG A C 1
ATOM 1979 O O . ARG A 1 254 ? -30.575 -0.416 63.981 1.00 78.81 254 ARG A O 1
ATOM 1986 N N . GLU A 1 255 ? -31.914 0.666 65.429 1.00 75.56 255 GLU A N 1
ATOM 1987 C CA . GLU A 1 255 ? -31.275 0.127 66.622 1.00 75.56 255 GLU A CA 1
ATOM 1988 C C . GLU A 1 255 ? -31.751 -1.303 66.894 1.00 75.56 255 GLU A C 1
ATOM 1990 O O . GLU A 1 255 ? -32.938 -1.615 66.775 1.00 75.56 255 GLU A O 1
ATOM 1995 N N . THR A 1 256 ? -30.815 -2.180 67.253 1.00 73.62 256 THR A N 1
ATOM 1996 C CA . THR A 1 256 ? -31.088 -3.574 67.623 1.00 73.62 256 THR A CA 1
ATOM 1997 C C . THR A 1 256 ? -30.498 -3.885 68.994 1.00 73.62 256 THR A C 1
ATOM 1999 O O . THR A 1 256 ? -29.409 -3.426 69.327 1.00 73.62 256 THR A O 1
ATOM 2002 N N . SER A 1 257 ? -31.217 -4.686 69.784 1.00 65.81 257 SER A N 1
ATOM 2003 C CA . SER A 1 257 ? -30.751 -5.213 71.073 1.00 65.81 257 SER A CA 1
ATOM 2004 C C . SER A 1 257 ? -29.878 -6.470 70.937 1.00 65.81 257 SER A C 1
ATOM 2006 O O . SER A 1 257 ? -29.378 -6.977 71.938 1.00 65.81 257 SER A O 1
ATOM 2008 N N . GLY A 1 258 ? -29.724 -6.997 69.716 1.00 69.00 258 GLY A N 1
ATOM 2009 C CA . GLY A 1 258 ? -28.898 -8.164 69.398 1.00 69.00 258 GLY A CA 1
ATOM 2010 C C . GLY A 1 258 ? -27.493 -7.808 68.886 1.00 69.00 258 GLY A C 1
ATOM 2011 O O . GLY A 1 258 ? -27.128 -6.631 68.836 1.00 69.00 258 GLY A O 1
ATOM 2012 N N . PRO A 1 259 ? -26.700 -8.816 68.476 1.00 68.56 259 PRO A N 1
ATOM 2013 C CA . PRO A 1 259 ? -25.340 -8.598 68.001 1.00 68.56 259 PRO A CA 1
ATOM 2014 C C . PRO A 1 259 ? -25.323 -7.792 66.687 1.00 68.56 259 PRO A C 1
ATOM 2016 O O . PRO A 1 259 ? -26.107 -8.057 65.775 1.00 68.56 259 PRO A O 1
ATOM 2019 N N . SER A 1 260 ? -24.439 -6.793 66.598 1.00 70.62 260 SER A N 1
ATOM 2020 C CA . SER A 1 260 ? -24.384 -5.803 65.501 1.00 70.62 260 SER A CA 1
ATOM 2021 C C . SER A 1 260 ? -22.934 -5.535 65.034 1.00 70.62 260 SER A C 1
ATOM 2023 O O . SER A 1 260 ? -22.008 -5.913 65.755 1.00 70.62 260 SER A O 1
ATOM 2025 N N . PRO A 1 261 ? -22.672 -4.899 63.873 1.00 70.50 261 PRO A N 1
ATOM 2026 C CA . PRO A 1 261 ? -23.612 -4.412 62.861 1.00 70.50 261 PRO A CA 1
ATOM 2027 C C . PRO A 1 261 ? -24.087 -5.528 61.918 1.00 70.50 261 PRO A C 1
ATOM 2029 O O . PRO A 1 261 ? -23.282 -6.364 61.521 1.00 70.50 261 PRO A O 1
ATOM 2032 N N . ILE A 1 262 ? -25.364 -5.527 61.520 1.00 76.88 262 ILE A N 1
ATOM 2033 C CA . ILE A 1 262 ? -25.901 -6.387 60.443 1.00 76.88 262 ILE A CA 1
ATOM 2034 C C . ILE A 1 262 ? -26.359 -5.479 59.305 1.00 76.88 262 ILE A C 1
ATOM 2036 O O . ILE A 1 262 ? -27.141 -4.560 59.530 1.00 76.88 262 ILE A O 1
ATOM 2040 N N . VAL A 1 263 ? -25.889 -5.743 58.088 1.00 79.00 263 VAL A N 1
ATOM 2041 C CA . VAL A 1 263 ? -26.373 -5.055 56.884 1.00 79.00 263 VAL A CA 1
ATOM 2042 C C . VAL A 1 263 ? -27.315 -5.991 56.150 1.00 79.00 263 VAL A C 1
ATOM 2044 O O . VAL A 1 263 ? -26.949 -7.128 55.862 1.00 79.00 263 VAL A O 1
ATOM 2047 N N . VAL A 1 264 ? -28.517 -5.517 55.849 1.00 78.75 264 VAL A N 1
ATOM 2048 C CA . VAL A 1 264 ? -29.527 -6.249 55.087 1.00 78.75 264 VAL A CA 1
ATOM 2049 C C . VAL A 1 264 ? -29.765 -5.509 53.779 1.00 78.75 264 VAL A C 1
ATOM 2051 O O . VAL A 1 264 ? -30.061 -4.318 53.792 1.00 78.75 264 VAL A O 1
ATOM 2054 N N . ILE A 1 265 ? -29.626 -6.201 52.652 1.00 76.94 265 ILE A N 1
ATOM 2055 C CA . ILE A 1 265 ? -29.881 -5.663 51.309 1.00 76.94 265 ILE A CA 1
ATOM 2056 C C . ILE A 1 265 ? -31.021 -6.484 50.710 1.00 76.94 265 ILE A C 1
ATOM 2058 O O . ILE A 1 265 ? -30.902 -7.704 50.616 1.00 76.94 265 ILE A O 1
ATOM 2062 N N . ASP A 1 266 ? -32.146 -5.834 50.391 1.00 71.00 266 ASP A N 1
ATOM 2063 C CA . ASP A 1 266 ? -33.372 -6.470 49.871 1.00 71.00 266 ASP A CA 1
ATOM 2064 C C . ASP A 1 266 ? -33.812 -7.722 50.662 1.00 71.00 266 ASP A C 1
ATOM 2066 O O . ASP A 1 266 ? -34.230 -8.744 50.119 1.00 71.00 266 ASP A O 1
ATOM 2070 N N . GLY A 1 267 ? -33.710 -7.644 51.993 1.00 68.19 267 GLY A N 1
ATOM 2071 C CA . GLY A 1 267 ? -34.118 -8.711 52.912 1.00 68.19 267 GLY A CA 1
ATOM 2072 C C . GLY A 1 267 ? -33.079 -9.817 53.141 1.00 68.19 267 GLY A C 1
ATOM 2073 O O . GLY A 1 267 ? -33.321 -10.697 53.967 1.00 68.19 267 GLY A O 1
ATOM 2074 N N . ALA A 1 268 ? -31.917 -9.773 52.480 1.00 73.31 268 ALA A N 1
ATOM 2075 C CA . ALA A 1 268 ? -30.817 -10.713 52.695 1.00 73.31 268 ALA A CA 1
ATOM 2076 C C . ALA A 1 268 ? -29.695 -10.095 53.548 1.00 73.31 268 ALA A C 1
ATOM 2078 O O . ALA A 1 268 ? -29.202 -9.007 53.251 1.00 73.31 268 ALA A O 1
ATOM 2079 N N . ALA A 1 269 ? -29.261 -10.800 54.598 1.00 74.38 269 ALA A N 1
ATOM 2080 C CA . ALA A 1 269 ? -28.125 -10.379 55.418 1.00 74.38 269 ALA A CA 1
ATOM 2081 C C . ALA A 1 269 ? -26.800 -10.515 54.644 1.00 74.38 269 ALA A C 1
ATOM 2083 O O . ALA A 1 269 ? -26.540 -11.531 53.994 1.00 74.38 269 ALA A O 1
ATOM 2084 N N . VAL A 1 270 ? -25.954 -9.488 54.717 1.00 75.00 270 VAL A N 1
ATOM 2085 C CA . VAL A 1 270 ? -24.678 -9.426 54.001 1.00 75.00 270 VAL A CA 1
ATOM 2086 C C . VAL A 1 270 ? -23.567 -10.044 54.843 1.00 75.00 270 VAL A C 1
ATOM 2088 O O . VAL A 1 270 ? -23.102 -9.456 55.817 1.00 75.00 270 VAL A O 1
ATOM 2091 N N . GLY A 1 271 ? -23.093 -11.211 54.406 1.00 66.62 271 GLY A N 1
ATOM 2092 C CA . GLY A 1 271 ? -22.034 -11.962 55.080 1.00 66.62 271 GLY A CA 1
ATOM 2093 C C . GLY A 1 271 ? -22.550 -12.837 56.225 1.00 66.62 271 GLY A C 1
ATOM 2094 O O . GLY A 1 271 ? -23.725 -12.810 56.579 1.00 66.62 271 GLY A O 1
ATOM 2095 N N . ILE A 1 272 ? -21.654 -13.649 56.784 1.00 66.38 272 ILE A N 1
ATOM 2096 C CA . ILE A 1 272 ? -21.918 -14.493 57.954 1.00 66.38 272 ILE A CA 1
ATOM 2097 C C . ILE A 1 272 ? -20.934 -14.036 59.027 1.00 66.38 272 ILE A C 1
ATOM 2099 O O . ILE A 1 272 ? -19.724 -14.185 58.851 1.00 66.38 272 ILE A O 1
ATOM 2103 N N . GLY A 1 273 ? -21.454 -13.398 60.074 1.00 64.56 273 GLY A N 1
ATOM 2104 C CA . GLY A 1 273 ? -20.676 -12.971 61.231 1.00 64.56 273 GLY A CA 1
ATOM 2105 C C . GLY A 1 273 ? -20.832 -13.963 62.378 1.00 64.56 273 GLY A C 1
ATOM 2106 O O . GLY A 1 273 ? -21.945 -14.414 62.651 1.00 64.56 273 GLY A O 1
ATOM 2107 N N . ASP A 1 274 ? -19.733 -14.277 63.055 1.00 68.25 274 ASP A N 1
ATOM 2108 C CA . ASP A 1 274 ? -19.749 -15.053 64.293 1.00 68.25 274 ASP A CA 1
ATOM 2109 C C . ASP A 1 274 ? -19.854 -14.099 65.494 1.00 68.25 274 ASP A C 1
ATOM 2111 O O . ASP A 1 274 ? -19.350 -12.972 65.464 1.00 68.25 274 ASP A O 1
ATOM 2115 N N . VAL A 1 275 ? -20.518 -14.531 66.568 1.00 69.75 275 VAL A N 1
ATOM 2116 C CA . VAL A 1 275 ? -20.621 -13.735 67.800 1.00 69.75 275 VAL A CA 1
ATOM 2117 C C . VAL A 1 275 ? -19.272 -13.768 68.521 1.00 69.75 275 VAL A C 1
ATOM 2119 O O . VAL A 1 275 ? -18.788 -14.842 68.877 1.00 69.75 275 VAL A O 1
ATOM 2122 N N . GLY A 1 276 ? -18.657 -12.599 68.721 1.00 63.12 276 GLY A N 1
ATOM 2123 C CA . GLY A 1 276 ? -17.379 -12.481 69.428 1.00 63.12 276 GLY A CA 1
ATOM 2124 C C . GLY A 1 276 ? -17.491 -12.758 70.933 1.00 63.12 276 GLY A C 1
ATOM 2125 O O . GLY A 1 276 ? -18.578 -12.726 71.515 1.00 63.12 276 GLY A O 1
ATOM 2126 N N . GLU A 1 277 ? -16.354 -13.008 71.592 1.00 53.84 277 GLU A N 1
ATOM 2127 C CA . GLU A 1 277 ? -16.295 -13.124 73.055 1.00 53.84 277 GLU A CA 1
ATOM 2128 C C . GLU A 1 277 ? -16.633 -11.764 73.699 1.00 53.84 277 GLU A C 1
ATOM 2130 O O . GLU A 1 277 ? -15.831 -10.834 73.690 1.00 53.84 277 GLU A O 1
ATOM 2135 N N . GLY A 1 278 ? -17.864 -11.645 74.211 1.00 56.91 278 GLY A N 1
ATOM 2136 C CA . GLY A 1 278 ? -18.484 -10.381 74.629 1.00 56.91 278 GLY A CA 1
ATOM 2137 C C . GLY A 1 278 ? -19.661 -10.041 73.715 1.00 56.91 278 GLY A C 1
ATOM 2138 O O . GLY A 1 278 ? -19.525 -9.219 72.817 1.00 56.91 278 GLY A O 1
ATOM 2139 N N . ALA A 1 279 ? -20.799 -10.703 73.960 1.00 58.41 279 ALA A N 1
ATOM 2140 C CA . ALA A 1 279 ? -21.963 -10.957 73.090 1.00 58.41 279 ALA A CA 1
ATOM 2141 C C . ALA A 1 279 ? -22.669 -9.769 72.381 1.00 58.41 279 ALA A C 1
ATOM 2143 O O . ALA A 1 279 ? -23.766 -9.947 71.854 1.00 58.41 279 ALA A O 1
ATOM 2144 N N . CYS A 1 280 ? -22.084 -8.572 72.356 1.00 66.69 280 CYS A N 1
ATOM 2145 C CA . CYS A 1 280 ? -22.682 -7.368 71.788 1.00 66.69 280 CYS A CA 1
ATOM 2146 C C . CYS A 1 280 ? -22.336 -7.151 70.297 1.00 66.69 280 CYS A C 1
ATOM 2148 O O . CYS A 1 280 ? -23.168 -6.616 69.564 1.00 66.69 280 CYS A O 1
ATOM 2150 N N . CYS A 1 281 ? -21.171 -7.610 69.802 1.00 72.81 281 CYS A N 1
ATOM 2151 C CA . CYS A 1 281 ? -20.727 -7.327 68.423 1.00 72.81 281 CYS A CA 1
ATOM 2152 C C . CYS A 1 281 ? -20.474 -8.579 67.560 1.00 72.81 281 CYS A C 1
ATOM 2154 O O . CYS A 1 281 ? -19.963 -9.597 68.035 1.00 72.81 281 CYS A O 1
ATOM 2156 N N . LEU A 1 282 ? -20.811 -8.480 66.268 1.00 76.69 282 LEU A N 1
ATOM 2157 C CA . LEU A 1 282 ? -20.507 -9.492 65.251 1.00 76.69 282 LEU A CA 1
ATOM 2158 C C . LEU A 1 282 ? -19.092 -9.314 64.704 1.00 76.69 282 LEU A C 1
ATOM 2160 O O . LEU A 1 282 ? -18.657 -8.197 64.420 1.00 76.69 282 LEU A O 1
ATOM 2164 N N . LEU A 1 283 ? -18.408 -10.437 64.499 1.00 76.75 283 LEU A N 1
ATOM 2165 C CA . LEU A 1 283 ? -17.117 -10.499 63.832 1.00 76.75 283 LEU A CA 1
ATOM 2166 C C . LEU A 1 283 ? -17.273 -11.157 62.462 1.00 76.75 283 LEU A C 1
ATOM 2168 O O . LEU A 1 283 ? -17.708 -12.300 62.344 1.00 76.75 283 LEU A O 1
ATOM 2172 N N . TYR A 1 284 ? -16.888 -10.432 61.421 1.00 76.38 284 TYR A N 1
ATOM 2173 C CA . TYR A 1 284 ? -16.883 -10.875 60.035 1.00 76.38 284 TYR A CA 1
ATOM 2174 C C . TYR A 1 284 ? -15.483 -11.342 59.656 1.00 76.38 284 TYR A C 1
ATOM 2176 O O . TYR A 1 284 ? -14.494 -10.671 59.945 1.00 76.38 284 TYR A O 1
ATOM 2184 N N . ARG A 1 285 ? -15.380 -12.491 58.990 1.00 75.88 285 ARG A N 1
ATOM 2185 C CA . ARG A 1 285 ? -14.093 -13.019 58.534 1.00 75.88 285 ARG A CA 1
ATOM 2186 C C . ARG A 1 285 ? -13.832 -12.628 57.081 1.00 75.88 285 ARG A C 1
ATOM 2188 O O . ARG A 1 285 ? -14.625 -12.960 56.203 1.00 75.88 285 ARG A O 1
ATOM 2195 N N . GLU A 1 286 ? -12.696 -11.986 56.822 1.00 76.94 286 GLU A N 1
ATOM 2196 C CA . GLU A 1 286 ? -12.185 -11.736 55.470 1.00 76.94 286 GLU A CA 1
ATOM 2197 C C . GLU A 1 286 ? -10.754 -12.280 55.363 1.00 76.94 286 GLU A C 1
ATOM 2199 O O . GLU A 1 286 ? -9.801 -11.710 55.895 1.00 76.94 286 GLU A O 1
ATOM 2204 N N . GLY A 1 287 ? -10.604 -13.440 54.716 1.00 74.75 287 GLY A N 1
ATOM 2205 C CA . GLY A 1 287 ? -9.342 -14.185 54.733 1.00 74.75 287 GLY A CA 1
ATOM 2206 C C . GLY A 1 287 ? -8.974 -14.635 56.153 1.00 74.75 287 GLY A C 1
ATOM 2207 O O . GLY A 1 287 ? -9.785 -15.275 56.822 1.00 74.75 287 GLY A O 1
ATOM 2208 N N . ASP A 1 288 ? -7.772 -14.272 56.608 1.00 74.12 288 ASP A N 1
ATOM 2209 C CA . ASP A 1 288 ? -7.251 -14.585 57.952 1.00 74.12 288 ASP A CA 1
ATOM 2210 C C . ASP A 1 288 ? -7.542 -13.486 58.997 1.00 74.12 288 ASP A C 1
ATOM 2212 O O . ASP A 1 288 ? -7.120 -13.598 60.149 1.00 74.12 288 ASP A O 1
ATOM 2216 N N . GLN A 1 289 ? -8.248 -12.411 58.624 1.00 77.19 289 GLN A N 1
ATOM 2217 C CA . GLN A 1 289 ? -8.564 -11.294 59.519 1.00 77.19 289 GLN A CA 1
ATOM 2218 C C . GLN A 1 289 ? -10.018 -11.344 60.007 1.00 77.19 289 GLN A C 1
ATOM 2220 O O . GLN A 1 289 ? -10.937 -11.692 59.261 1.00 77.19 289 GLN A O 1
ATOM 2225 N N . LEU A 1 290 ? -10.217 -10.972 61.275 1.00 76.88 290 LEU A N 1
ATOM 2226 C CA . LEU A 1 290 ? -11.527 -10.769 61.895 1.00 76.88 290 LEU A CA 1
ATOM 2227 C C . LEU A 1 290 ? -11.815 -9.266 61.963 1.00 76.88 290 LEU A C 1
ATOM 2229 O O . LEU A 1 290 ? -11.038 -8.510 62.543 1.00 76.88 290 LEU A O 1
ATOM 2233 N N . LEU A 1 291 ? -12.929 -8.847 61.371 1.00 79.50 291 LEU A N 1
ATOM 2234 C CA . LEU A 1 291 ? -13.380 -7.462 61.274 1.00 79.50 291 LEU A CA 1
ATOM 2235 C C . LEU A 1 291 ? -14.654 -7.268 62.100 1.00 79.50 291 LEU A C 1
ATOM 2237 O O . LEU A 1 291 ? -15.530 -8.123 62.098 1.00 79.50 291 LEU A O 1
ATOM 2241 N N . GLY A 1 292 ? -14.808 -6.118 62.755 1.00 75.06 292 GLY A N 1
ATOM 2242 C CA . GLY A 1 292 ? -16.046 -5.754 63.466 1.00 75.06 292 GLY A CA 1
ATOM 2243 C C . GLY A 1 292 ? -17.175 -5.249 62.556 1.00 75.06 292 GLY A C 1
ATOM 2244 O O . GLY A 1 292 ? -18.150 -4.684 63.044 1.00 75.06 292 GLY A O 1
ATOM 2245 N N . HIS A 1 293 ? -17.020 -5.373 61.237 1.00 80.81 293 HIS A N 1
ATOM 2246 C CA . HIS A 1 293 ? -17.951 -4.893 60.218 1.00 80.81 293 HIS A CA 1
ATOM 2247 C C . HIS A 1 293 ? -17.891 -5.792 58.968 1.00 80.81 293 HIS A C 1
ATOM 2249 O O . HIS A 1 293 ? -16.862 -6.434 58.733 1.00 80.81 293 HIS A O 1
ATOM 2255 N N . PRO A 1 294 ? -18.940 -5.823 58.123 1.00 81.19 294 PRO A N 1
ATOM 2256 C CA . PRO A 1 294 ? -18.891 -6.514 56.839 1.00 81.19 294 PRO A CA 1
ATOM 2257 C C . PRO A 1 294 ? -17.775 -5.953 55.960 1.00 81.19 294 PRO A C 1
ATOM 2259 O O . PRO A 1 294 ? -17.533 -4.741 55.933 1.00 81.19 294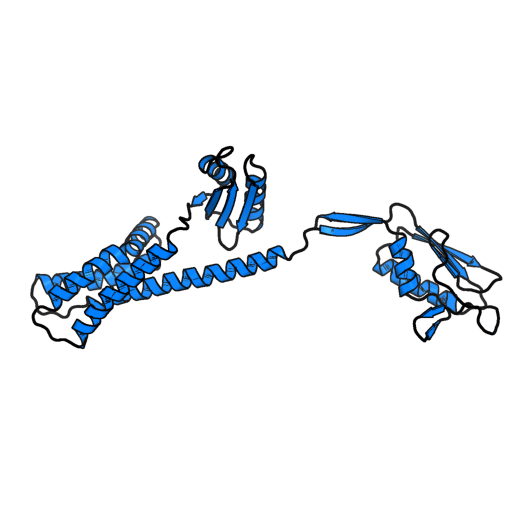 PRO A O 1
ATOM 2262 N N . SER A 1 295 ? -17.104 -6.820 55.207 1.00 83.12 295 SER A N 1
ATOM 2263 C CA . SER A 1 295 ? -16.028 -6.367 54.336 1.00 83.12 295 SER A CA 1
ATOM 2264 C C . SER A 1 295 ? -16.520 -5.631 53.094 1.00 83.12 295 SER A C 1
ATOM 2266 O O . SER A 1 295 ? -17.632 -5.857 52.603 1.00 83.12 295 SER A O 1
ATOM 2268 N N . ARG A 1 296 ? -15.643 -4.803 52.513 1.00 82.12 296 ARG A N 1
ATOM 2269 C CA . ARG A 1 296 ? -15.911 -4.098 51.251 1.00 82.12 296 ARG A CA 1
ATOM 2270 C C . ARG A 1 296 ? -16.298 -5.063 50.128 1.00 82.12 296 ARG A C 1
ATOM 2272 O O . ARG A 1 296 ? -17.231 -4.779 49.383 1.00 82.12 296 ARG A O 1
ATOM 2279 N N . GLN A 1 297 ? -15.617 -6.207 50.009 1.00 81.31 297 GLN A N 1
ATOM 2280 C CA . GLN A 1 297 ? -15.925 -7.200 48.971 1.00 81.31 297 GLN A CA 1
ATOM 2281 C C . GLN A 1 297 ? -17.310 -7.826 49.167 1.00 81.31 297 GLN A C 1
ATOM 2283 O O . GLN A 1 297 ? -18.023 -8.052 48.190 1.00 81.31 297 GLN A O 1
ATOM 2288 N N . SER A 1 298 ? -17.702 -8.069 50.420 1.00 80.00 298 SER A N 1
ATOM 2289 C CA . SER A 1 298 ? -19.005 -8.643 50.763 1.00 80.00 298 SER A CA 1
ATOM 2290 C C . SER A 1 298 ? -20.147 -7.681 50.426 1.00 80.00 298 SER A C 1
ATOM 2292 O O . SER A 1 298 ? -21.114 -8.086 49.782 1.00 80.00 298 SER A O 1
ATOM 2294 N N . LEU A 1 299 ? -19.991 -6.397 50.773 1.00 79.75 299 LEU A N 1
ATOM 2295 C CA . LEU A 1 299 ? -20.934 -5.330 50.414 1.00 79.75 299 LEU A CA 1
ATOM 2296 C C . LEU A 1 299 ? -21.051 -5.165 48.894 1.00 79.75 299 LEU A C 1
ATOM 2298 O O . LEU A 1 299 ? -22.156 -5.148 48.355 1.00 79.75 299 LEU A O 1
ATOM 2302 N N . LEU A 1 300 ? -19.918 -5.107 48.189 1.00 79.50 300 LEU A N 1
ATOM 2303 C CA . LEU A 1 300 ? -19.885 -4.952 46.734 1.00 79.50 300 LEU A CA 1
ATOM 2304 C C . LEU A 1 300 ? -20.558 -6.134 46.025 1.00 79.50 300 LEU A C 1
ATOM 2306 O O . LEU A 1 300 ? -21.357 -5.936 45.115 1.00 79.50 300 LEU A O 1
ATOM 2310 N N . LYS A 1 301 ? -20.282 -7.368 46.459 1.00 80.69 301 LYS A N 1
ATOM 2311 C CA . LYS A 1 301 ? -20.878 -8.573 45.874 1.00 80.69 301 LYS A CA 1
ATOM 2312 C C . LYS A 1 301 ? -22.393 -8.623 46.080 1.00 80.69 301 LYS A C 1
ATOM 2314 O O . LYS A 1 301 ? -23.101 -8.954 45.135 1.00 80.69 301 LYS A O 1
ATOM 2319 N N . ALA A 1 302 ? -22.870 -8.282 47.278 1.00 75.44 302 ALA A N 1
ATOM 2320 C CA . ALA A 1 302 ? -24.296 -8.264 47.599 1.00 75.44 302 ALA A CA 1
ATOM 2321 C C . ALA A 1 302 ? -25.061 -7.166 46.834 1.00 75.44 302 ALA A C 1
ATOM 2323 O O . ALA A 1 302 ? -26.171 -7.394 46.353 1.00 75.44 302 ALA A O 1
ATOM 2324 N N . LEU A 1 303 ? -24.449 -5.992 46.652 1.00 74.31 303 LEU A N 1
ATOM 2325 C CA . LEU A 1 303 ? -25.017 -4.927 45.821 1.00 74.31 303 LEU A CA 1
ATOM 2326 C C . LEU A 1 303 ? -25.061 -5.330 44.344 1.00 74.31 303 LEU A C 1
ATOM 2328 O O . LEU A 1 303 ? -26.094 -5.179 43.703 1.00 74.31 303 LEU A O 1
ATOM 2332 N N . LEU A 1 304 ? -23.977 -5.899 43.810 1.00 73.50 304 LEU A N 1
ATOM 2333 C CA . LEU A 1 304 ? -23.915 -6.338 42.413 1.00 73.50 304 LEU A CA 1
ATOM 2334 C C . LEU A 1 304 ? -24.898 -7.470 42.097 1.00 73.50 304 LEU A C 1
ATOM 2336 O O . LEU A 1 304 ? -25.483 -7.463 41.020 1.00 73.50 304 LEU A O 1
ATOM 2340 N N . SER A 1 305 ? -25.112 -8.419 43.015 1.00 74.06 305 SER A N 1
ATOM 2341 C CA . SER A 1 305 ? -26.099 -9.492 42.816 1.00 74.06 305 SER A CA 1
ATOM 2342 C C . SER A 1 305 ? -27.544 -8.999 42.790 1.00 74.06 305 SER A C 1
ATOM 2344 O O . SER A 1 305 ? -28.413 -9.716 42.305 1.00 74.06 305 SER A O 1
ATOM 2346 N N . SER A 1 306 ? -27.791 -7.798 43.314 1.00 70.38 306 SER A N 1
ATOM 2347 C CA . SER A 1 306 ? -29.117 -7.175 43.361 1.00 70.38 306 SER A CA 1
ATOM 2348 C C . SER A 1 306 ? -29.381 -6.273 42.143 1.00 70.38 306 SER A C 1
ATOM 2350 O O . SER A 1 306 ? -30.492 -5.784 41.963 1.00 70.38 306 SER A O 1
ATOM 2352 N N . LEU A 1 307 ? -28.379 -6.052 41.281 1.00 70.69 307 LEU A N 1
ATOM 2353 C CA . LEU A 1 307 ? -28.501 -5.251 40.059 1.00 70.69 307 LEU A CA 1
ATOM 2354 C C . LEU A 1 307 ? -28.778 -6.144 38.849 1.00 70.69 307 LEU A C 1
ATOM 2356 O O . LEU A 1 307 ? -28.167 -7.200 38.685 1.00 70.69 307 LEU A O 1
ATOM 2360 N N . THR A 1 308 ? -29.651 -5.692 37.948 1.00 64.12 308 THR A N 1
ATOM 2361 C CA . THR A 1 308 ? -29.889 -6.384 36.679 1.00 64.12 308 THR A CA 1
ATOM 2362 C C . THR A 1 308 ? -28.858 -5.952 35.635 1.00 64.12 308 THR A C 1
ATOM 2364 O O . THR A 1 308 ? -28.545 -4.770 35.456 1.00 64.12 308 THR A O 1
ATOM 2367 N N . GLU A 1 309 ? -28.280 -6.932 34.939 1.00 61.91 309 GLU A N 1
ATOM 2368 C CA . GLU A 1 309 ? -27.309 -6.692 33.874 1.00 61.91 309 GLU A CA 1
ATOM 2369 C C . GLU A 1 309 ? -28.019 -6.404 32.547 1.00 61.91 309 GLU A C 1
ATOM 2371 O O . GLU A 1 309 ? -28.824 -7.208 32.075 1.00 61.91 309 GLU A O 1
ATOM 2376 N N . VAL A 1 310 ? -27.680 -5.286 31.902 1.00 55.88 310 VAL A N 1
ATOM 2377 C CA . VAL A 1 310 ? -28.222 -4.907 30.591 1.00 55.88 310 VAL A CA 1
ATOM 2378 C C . VAL A 1 310 ? -27.074 -4.634 29.617 1.00 55.88 310 VAL A C 1
ATOM 2380 O O . VAL A 1 310 ? -26.159 -3.860 29.900 1.00 55.88 310 VAL A O 1
ATOM 2383 N N . GLU A 1 311 ? -27.099 -5.260 28.438 1.00 50.38 311 GLU A N 1
ATOM 2384 C CA . GLU A 1 311 ? -26.154 -4.935 27.362 1.00 50.38 311 GLU A CA 1
ATOM 2385 C C . GLU A 1 311 ? -26.572 -3.645 26.649 1.00 50.38 311 GLU A C 1
ATOM 2387 O O . GLU A 1 311 ? -27.689 -3.541 26.139 1.00 50.38 311 GLU A O 1
ATOM 2392 N N . VAL A 1 312 ? -25.658 -2.677 26.556 1.00 52.03 312 VAL A N 1
ATOM 2393 C CA . VAL A 1 312 ? -25.895 -1.387 25.894 1.00 52.03 312 VAL A CA 1
ATOM 2394 C C . VAL A 1 312 ? -24.834 -1.170 24.803 1.00 52.03 312 VAL A C 1
ATOM 2396 O O . VAL A 1 312 ? -23.654 -1.465 25.023 1.00 52.03 312 VAL A O 1
ATOM 2399 N N . PRO A 1 313 ? -25.208 -0.701 23.596 1.00 45.69 313 PRO A N 1
ATOM 2400 C CA . PRO A 1 313 ? -24.231 -0.325 22.574 1.00 45.69 313 PRO A CA 1
ATOM 2401 C C . PRO A 1 313 ? -23.375 0.868 23.033 1.00 45.69 313 PRO A C 1
ATOM 2403 O O . PRO A 1 313 ? -23.897 1.781 23.671 1.00 45.69 313 PRO A O 1
ATOM 2406 N N . ILE A 1 314 ? -22.076 0.840 22.698 1.00 55.28 314 ILE A N 1
ATOM 2407 C CA . ILE A 1 314 ? -21.119 1.949 22.911 1.00 55.28 314 ILE A CA 1
ATOM 2408 C C . ILE A 1 314 ? -21.142 2.885 21.704 1.00 55.28 314 ILE A C 1
ATOM 2410 O O . ILE A 1 314 ? -21.143 2.359 20.564 1.00 55.28 314 ILE A O 1
#

pLDDT: mean 79.03, std 12.78, range [43.62, 96.94]

Sequence (314 aa):
MGKRWSFEIEGMHCPSCALNIERSLSKAEGVLKARVLFTARRGEVLYDPRVIDVDALRGIVEGLGYRVVEGRRREGEGKFRLFLLGLLLSLPIVLLKFALDLPGEERLMLLLATPIQFIVGAHFYRGALNALRNRALNMDVLVTLSTTSAYLYSLLSTLLTTGGPTFYEASSLTITTITLGVLLEEKATSRAGESIERLMALQPKRARALRAEETIKVEILSNAECPGAAETRRLLQEVLKELGLERHILVEERETSGPSPIVVIDGAAVGIGDVGEGACCLLYREGDQLLGHPSRQSLLKALLSSLTEVEVPI

Radius of gyration: 38.16 Å; chains: 1; bounding box: 71×40×111 Å

Secondary structure (DSSP, 8-state):
--EEEEEEEES--SHHHHHHHHHHHHTSTTEEEEEEETTTTEEEEEE-TTT--HHHHHHHHHHTTPEEE---TTHHHHHHHHHHHHHHHHHHHHHHHHH---TTHHHHHHHHHHHIIIIITHHHHHHHHHHHHTT---HHHHHHHHHHHHHHHHHHHHHTT--PPP-HHHHHHHHHHHHHHHHHHHHHHHHHHHHHHHHHHTS-SEEEEEE--S-EEEEEEE-TT-THHHHHHHHHHHHHHHTT-TTTEEEEEEE-SSSB-EEEETTEE-S-EEEPSSTTBEEEEETTEEESS--HHHHHHHHHHTSEEEEEE-